Protein AF-A0A6V7PPJ5-F1 (afdb_monomer_lite)

Secondary structure (DSSP, 8-state):
------EEEEE-TTS-EEEEE---SS-----SPPEE--TTTTT---HHHHHTSTTPEEEEPP-S-HHHHHHHHHTS--SEEEEE-SS-----SSSEEEESS---EEEE--TTSEEEEETTEEEE-SEEEE-SHHHHHHHHHHHHHHHHHH-TT--GGGS-SSS--HHHHHS-SEE----HHHHHHHHHHTT--HHHHHHHHTS-GGG---SS--S----SS------TTPPTT---------EE-SSTTPPPPPP--TT-------S-----------

pLDDT: mean 70.72, std 16.31, range [23.16, 91.19]

Radius of gyration: 27.49 Å; chains: 1; bounding box: 65×56×78 Å

Foldseek 3Di:
DDPDAQWDWDQDPVRDIDIFGDPPPDDQDLPPAAEDEDPVCLCQQAQVVQQVRAQHEYEHEDPPDPPNNLVSNLSHRYQEYEYADQDDDFARLHHYGYHHDFDKDKDADDQVDFLYHHNNRGDGDRIHIDGDVVVVVVVVVVLLVVLCVLPVPDDSQLQADDDDDSVCSNAVQKTFDDDPVLVLLLCVLVVDQLVVSCVVVVHDSVPRDNVRRDNQGQHNDDDDDADPPRDDPDDDDHDHDIDGPHDPDDDDDDDDDPDDDDDDDDDDDDDDDDDDDD

Structure (mmCIF, N/CA/C/O backbone):
data_AF-A0A6V7PPJ5-F1
#
_entry.id   AF-A0A6V7PPJ5-F1
#
loop_
_atom_site.group_PDB
_atom_site.id
_atom_site.type_symbol
_atom_site.label_atom_id
_atom_site.label_alt_id
_atom_site.label_comp_id
_atom_site.label_asym_id
_atom_site.label_entity_id
_atom_site.label_seq_id
_atom_site.pdbx_PDB_ins_code
_atom_site.Cartn_x
_atom_site.Cartn_y
_atom_site.Cartn_z
_atom_site.occupancy
_atom_site.B_iso_or_equiv
_atom_site.auth_seq_id
_atom_site.auth_comp_id
_atom_site.auth_asym_id
_atom_site.auth_atom_id
_atom_site.pdbx_PDB_model_num
ATOM 1 N N . MET A 1 1 ? -8.005 -1.537 -4.732 1.00 43.09 1 MET A N 1
ATOM 2 C CA . MET A 1 1 ? -9.077 -1.134 -3.806 1.00 43.09 1 MET A CA 1
ATOM 3 C C . MET A 1 1 ? -9.971 -2.325 -3.582 1.00 43.09 1 MET A C 1
ATOM 5 O O . MET A 1 1 ? -10.705 -2.712 -4.477 1.00 43.09 1 MET A O 1
ATOM 9 N N . VAL A 1 2 ? -9.820 -2.928 -2.411 1.00 49.88 2 VAL A N 1
ATOM 10 C CA . VAL A 1 2 ? -10.779 -3.895 -1.886 1.00 49.88 2 VAL A CA 1
ATOM 11 C C . VAL A 1 2 ? -11.909 -3.073 -1.266 1.00 49.88 2 VAL A C 1
ATOM 13 O O . VAL A 1 2 ? -11.629 -2.134 -0.521 1.00 49.88 2 VAL A O 1
ATOM 16 N N . ASP A 1 3 ? -13.152 -3.372 -1.621 1.00 50.62 3 ASP A N 1
ATOM 17 C CA . ASP A 1 3 ? -14.378 -2.731 -1.120 1.00 50.62 3 ASP A CA 1
ATOM 18 C C . ASP A 1 3 ? -14.838 -3.300 0.235 1.00 50.62 3 ASP A C 1
ATOM 20 O O . ASP A 1 3 ? -15.759 -2.780 0.862 1.00 50.62 3 ASP A O 1
ATOM 24 N N . ARG A 1 4 ? -14.151 -4.331 0.739 1.00 51.66 4 ARG A N 1
ATOM 25 C CA . ARG A 1 4 ? -14.417 -4.921 2.050 1.00 51.66 4 ARG A CA 1
ATOM 26 C C . ARG A 1 4 ? -13.929 -4.024 3.191 1.00 51.66 4 ARG A C 1
ATOM 28 O O . ARG A 1 4 ? -12.728 -3.811 3.367 1.00 51.66 4 ARG A O 1
ATOM 35 N N . GLN A 1 5 ? -14.870 -3.568 4.014 1.00 59.09 5 GLN A N 1
ATOM 36 C CA . GLN A 1 5 ? -14.627 -2.801 5.235 1.00 59.09 5 GLN A CA 1
ATOM 37 C C . GLN A 1 5 ? -15.138 -3.578 6.455 1.00 59.09 5 GLN A C 1
ATOM 39 O O . GLN A 1 5 ? -16.208 -4.180 6.413 1.00 59.09 5 GLN A O 1
ATOM 44 N N . PHE A 1 6 ? -14.356 -3.584 7.537 1.00 65.00 6 PHE A N 1
ATOM 45 C CA . PHE A 1 6 ? -14.805 -4.078 8.840 1.00 65.00 6 PHE A CA 1
ATOM 46 C C . PHE A 1 6 ? -15.445 -2.909 9.576 1.00 65.00 6 PHE A C 1
ATOM 48 O O . PHE A 1 6 ? -14.754 -2.115 10.214 1.00 65.00 6 PHE A O 1
ATOM 55 N N . SER A 1 7 ? -16.745 -2.748 9.357 1.00 65.94 7 SER A N 1
ATOM 56 C CA . SER A 1 7 ? -17.466 -1.539 9.727 1.00 65.94 7 SER A CA 1
ATOM 57 C C . SER A 1 7 ? -18.092 -1.652 11.113 1.00 65.94 7 SER A C 1
ATOM 59 O O . SER A 1 7 ? -18.832 -2.592 11.387 1.00 65.94 7 SER A O 1
ATOM 61 N N . ALA A 1 8 ? -17.856 -0.652 11.955 1.00 68.56 8 ALA A N 1
ATOM 62 C CA . ALA A 1 8 ? -18.685 -0.362 13.115 1.00 68.56 8 ALA A CA 1
ATOM 63 C C . ALA A 1 8 ? -19.609 0.811 12.786 1.00 68.56 8 ALA A C 1
ATOM 65 O O . ALA A 1 8 ? -19.176 1.842 12.260 1.00 68.56 8 ALA A O 1
ATOM 66 N N . VAL A 1 9 ? -20.892 0.648 13.102 1.00 71.31 9 VAL A N 1
ATOM 67 C CA . VAL A 1 9 ? -21.901 1.693 12.927 1.00 71.31 9 VAL A CA 1
ATOM 68 C C . VAL A 1 9 ? -22.103 2.399 14.260 1.00 71.31 9 VAL A C 1
ATOM 70 O O . VAL A 1 9 ? -22.536 1.796 15.237 1.00 71.31 9 VAL A O 1
ATOM 73 N N . VAL A 1 10 ? -21.812 3.694 14.292 1.00 71.12 10 VAL A N 1
ATOM 74 C CA . VAL A 1 10 ? -22.107 4.569 15.424 1.00 71.12 10 VAL A CA 1
ATOM 75 C C . VAL A 1 10 ? -23.417 5.286 15.139 1.00 71.12 10 VAL A C 1
ATOM 77 O O . VAL A 1 10 ? -23.496 6.087 14.210 1.00 71.12 10 VAL A O 1
ATOM 80 N N . THR A 1 11 ? -24.444 5.024 15.944 1.00 73.12 11 THR A N 1
ATOM 81 C CA . THR A 1 11 ? -25.717 5.752 15.866 1.00 73.12 11 THR A CA 1
ATOM 82 C C . THR A 1 11 ? -25.735 6.845 16.926 1.00 73.12 11 THR A C 1
ATOM 84 O O . THR A 1 11 ? -25.615 6.569 18.116 1.00 73.12 11 THR A O 1
ATOM 87 N N . LEU A 1 12 ? -25.858 8.094 16.492 1.00 71.75 12 LEU A N 1
ATOM 88 C CA . LEU A 1 12 ? -25.921 9.265 17.358 1.00 71.75 12 LEU A CA 1
ATOM 89 C C . LEU A 1 12 ? -27.347 9.471 17.887 1.00 71.75 12 LEU A C 1
ATOM 91 O O . LEU A 1 12 ? -28.322 9.095 17.238 1.00 71.75 12 LEU A O 1
ATOM 95 N N . GLY A 1 13 ? -27.486 10.154 19.029 1.00 69.12 13 GLY A N 1
ATOM 96 C CA . GLY A 1 13 ? -28.792 10.432 19.650 1.00 69.12 13 GLY A CA 1
ATOM 97 C C . GLY A 1 13 ? -29.756 11.272 18.795 1.00 69.12 13 GLY A C 1
ATOM 98 O O . GLY A 1 13 ? -30.947 11.310 19.072 1.00 69.12 13 GLY A O 1
ATOM 99 N N . ASN A 1 14 ? -29.265 11.910 17.728 1.00 71.06 14 ASN A N 1
ATOM 100 C CA . ASN A 1 14 ? -30.076 12.623 16.734 1.00 71.06 14 ASN A CA 1
ATOM 101 C C . ASN A 1 14 ? -30.544 11.730 15.563 1.00 71.06 14 ASN A C 1
ATOM 103 O O . ASN A 1 14 ? -31.014 12.251 14.552 1.00 71.06 14 ASN A O 1
ATOM 107 N N . GLY A 1 15 ? -30.354 10.411 15.655 1.00 72.75 15 GLY A N 1
ATOM 108 C CA . GLY A 1 15 ? -30.707 9.444 14.614 1.00 72.75 15 GLY A CA 1
ATOM 109 C C . GLY A 1 15 ? -29.729 9.382 13.436 1.00 72.75 15 GLY A C 1
ATOM 110 O O . GLY A 1 15 ? -29.945 8.597 12.516 1.00 72.75 15 GLY A O 1
ATOM 111 N N . ARG A 1 16 ? -28.646 10.174 13.430 1.00 64.06 16 ARG A N 1
ATOM 112 C CA . ARG A 1 16 ? -27.609 10.078 12.391 1.00 64.06 16 ARG A CA 1
ATOM 113 C C . ARG A 1 16 ? -26.688 8.897 12.661 1.00 64.06 16 ARG A C 1
ATOM 115 O O . ARG A 1 16 ? -26.192 8.733 13.771 1.00 64.06 16 ARG A O 1
ATOM 122 N N . THR A 1 17 ? -26.392 8.132 11.621 1.00 71.44 17 THR A N 1
ATOM 123 C CA . THR A 1 17 ? -25.461 7.004 11.676 1.00 71.44 17 THR A CA 1
ATOM 124 C C . THR A 1 17 ? -24.149 7.353 10.984 1.00 71.44 17 THR A C 1
ATOM 126 O O . THR A 1 17 ? -24.150 7.836 9.851 1.00 71.44 17 THR A O 1
ATOM 129 N N . LEU A 1 18 ? -23.030 7.077 11.643 1.00 67.69 18 LEU A N 1
ATOM 130 C CA . LEU A 1 18 ? -21.684 7.164 11.089 1.00 67.69 18 LEU A CA 1
ATOM 131 C C . LEU A 1 18 ? -21.132 5.751 10.946 1.00 67.69 18 LEU A C 1
ATOM 133 O O . LEU A 1 18 ? -21.230 4.947 11.867 1.00 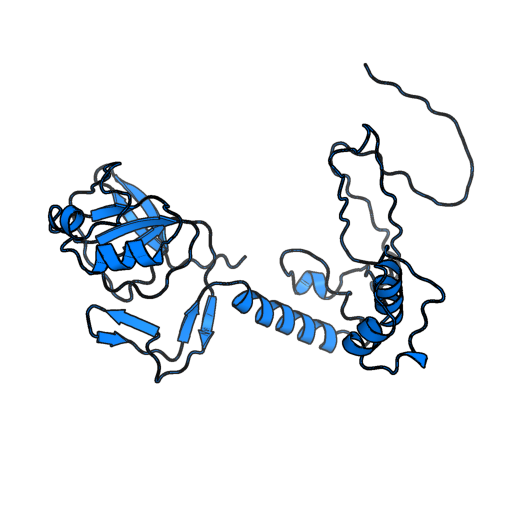67.69 18 LEU A O 1
ATOM 137 N N . THR A 1 19 ? -20.546 5.450 9.794 1.00 70.81 19 THR A N 1
ATOM 138 C CA . THR A 1 19 ? -19.873 4.168 9.572 1.00 70.81 19 THR A CA 1
ATOM 139 C C . THR A 1 19 ? -18.374 4.407 9.650 1.00 70.81 19 THR A C 1
ATOM 141 O O . THR A 1 19 ? -17.835 5.190 8.870 1.00 70.81 19 THR A O 1
ATOM 144 N N . GLY A 1 20 ? -17.715 3.772 10.613 1.00 69.31 20 GLY A N 1
ATOM 145 C CA . GLY A 1 20 ? -16.263 3.782 10.758 1.00 69.31 20 GLY A CA 1
ATOM 146 C C . GLY A 1 20 ? -15.705 2.365 10.747 1.00 69.31 20 GLY A C 1
ATOM 147 O O . GLY A 1 20 ? -16.452 1.396 10.682 1.00 69.31 20 GLY A O 1
ATOM 148 N N . LEU A 1 21 ? -14.388 2.227 10.805 1.00 73.25 21 LEU A N 1
ATOM 149 C CA . LEU A 1 21 ? -13.697 0.944 10.824 1.00 73.25 21 LEU A CA 1
ATOM 150 C C . LEU A 1 21 ? -13.445 0.496 12.265 1.00 73.25 21 LEU A C 1
ATOM 152 O O . LEU A 1 21 ? -12.844 1.232 13.041 1.00 73.25 21 LEU A O 1
ATOM 156 N N . SER A 1 22 ? -13.829 -0.726 12.621 1.00 70.88 22 SER A N 1
ATOM 157 C CA . SER A 1 22 ? -13.462 -1.330 13.906 1.00 70.88 22 SER A CA 1
ATOM 158 C C . SER A 1 22 ? -13.038 -2.781 13.717 1.00 70.88 22 SER A C 1
ATOM 160 O O . SER A 1 22 ? -13.607 -3.512 12.911 1.00 70.88 22 SER A O 1
ATOM 162 N N . LEU A 1 23 ? -12.010 -3.180 14.463 1.00 66.56 23 LEU A N 1
ATOM 163 C CA . LEU A 1 23 ? -11.602 -4.576 14.634 1.00 66.56 23 LEU A CA 1
ATOM 164 C C . LEU A 1 23 ? -11.853 -5.069 16.061 1.00 66.56 23 LEU A C 1
ATOM 166 O O . LEU A 1 23 ? -11.236 -6.046 16.482 1.00 66.56 23 LEU A O 1
ATOM 170 N N . TYR A 1 24 ? -12.681 -4.370 16.837 1.00 68.44 24 TYR A N 1
ATOM 171 C CA . TYR A 1 24 ? -13.033 -4.868 18.155 1.00 68.44 24 TYR A CA 1
ATOM 172 C C . TYR A 1 24 ? -13.715 -6.243 17.986 1.00 68.44 24 TYR A C 1
ATOM 174 O O . TYR A 1 24 ? -14.691 -6.334 17.239 1.00 68.44 24 TYR A O 1
ATOM 182 N N . PRO A 1 25 ? -13.160 -7.326 18.563 1.00 57.84 25 PRO A N 1
ATOM 183 C CA . PRO A 1 25 ? -13.500 -8.690 18.152 1.00 57.84 25 PRO A CA 1
ATOM 184 C C . PRO A 1 25 ? -14.820 -9.209 18.747 1.00 57.84 25 PRO A C 1
ATOM 186 O O . PRO A 1 25 ? -15.236 -10.314 18.408 1.00 57.84 25 PRO A O 1
ATOM 189 N N . GLU A 1 26 ? -15.494 -8.422 19.591 1.00 63.41 26 GLU A N 1
ATOM 190 C CA . GLU A 1 26 ? -16.775 -8.766 20.216 1.00 63.41 26 GLU A CA 1
ATOM 191 C C . GLU A 1 26 ? -17.890 -7.756 19.888 1.00 63.41 26 GLU A C 1
ATOM 193 O O . GLU A 1 26 ? -17.642 -6.610 19.513 1.00 63.41 26 GLU A O 1
ATOM 198 N N . ASN A 1 27 ? -19.150 -8.157 20.086 1.00 58.62 27 ASN A N 1
ATOM 199 C CA . ASN A 1 27 ? -20.292 -7.239 20.038 1.00 58.62 27 ASN A CA 1
ATOM 200 C C . ASN A 1 27 ? -20.362 -6.410 21.333 1.00 58.62 27 ASN A C 1
ATOM 202 O O . ASN A 1 27 ? -21.108 -6.742 22.255 1.00 58.62 27 ASN A O 1
ATOM 206 N N . ALA A 1 28 ? -19.603 -5.315 21.408 1.00 62.09 28 ALA A N 1
ATOM 207 C CA . ALA A 1 28 ? -19.709 -4.368 22.517 1.00 62.09 28 ALA A CA 1
ATOM 208 C C . ALA A 1 28 ? -21.051 -3.621 22.493 1.00 62.09 28 ALA A C 1
ATOM 210 O O . ALA A 1 28 ? -21.322 -2.813 21.602 1.00 62.09 28 ALA A O 1
ATOM 211 N N . TRP A 1 29 ? -21.882 -3.850 23.509 1.00 61.59 29 TRP A N 1
ATOM 212 C CA . TRP A 1 29 ? -23.189 -3.207 23.637 1.00 61.59 29 TRP A CA 1
ATOM 213 C C . TRP A 1 29 ? -23.076 -1.835 24.323 1.00 61.59 29 TRP A C 1
ATOM 215 O O . TRP A 1 29 ? -23.350 -1.685 25.513 1.00 61.59 29 TRP A O 1
ATOM 225 N N . ILE A 1 30 ? -22.657 -0.809 23.575 1.00 66.69 30 ILE A N 1
ATOM 226 C CA . ILE A 1 30 ? -22.642 0.584 24.053 1.00 66.69 30 ILE A CA 1
ATOM 227 C C . ILE A 1 30 ? -23.924 1.283 23.602 1.00 66.69 30 ILE A C 1
ATOM 229 O O . ILE A 1 30 ? -24.048 1.689 22.449 1.00 66.69 30 ILE A O 1
ATOM 233 N N . GLN A 1 31 ? -24.881 1.447 24.515 1.00 66.12 31 GLN A N 1
ATOM 234 C CA . GLN A 1 31 ? -26.138 2.154 24.253 1.00 66.12 31 GLN A CA 1
ATOM 235 C C . GLN A 1 31 ? -26.306 3.360 25.178 1.00 66.12 31 GLN A C 1
ATOM 237 O O . GLN A 1 31 ? -25.995 3.289 26.364 1.00 66.12 31 GLN A O 1
ATOM 242 N N . ASN A 1 32 ? -26.814 4.467 24.621 1.00 62.38 32 ASN A N 1
ATOM 243 C CA . ASN A 1 32 ? -27.169 5.699 25.338 1.00 62.38 32 ASN A CA 1
ATOM 244 C C . ASN A 1 32 ? -26.054 6.277 26.232 1.00 62.38 32 ASN A C 1
ATOM 246 O O . ASN A 1 32 ? -26.324 6.822 27.301 1.00 62.38 32 ASN A O 1
ATOM 250 N N . ARG A 1 33 ? -24.792 6.167 25.800 1.00 76.94 33 ARG A N 1
ATOM 251 C CA . ARG A 1 33 ? -23.665 6.837 26.461 1.00 76.94 33 ARG A CA 1
ATOM 252 C C . ARG A 1 33 ? -23.485 8.257 25.932 1.00 76.94 33 ARG A C 1
ATOM 254 O O . ARG A 1 33 ? -23.716 8.522 24.753 1.00 76.94 33 ARG A O 1
ATOM 261 N N . SER A 1 34 ? -23.047 9.157 26.809 1.00 79.44 34 SER A N 1
ATOM 262 C CA . SER A 1 34 ? -22.728 10.539 26.449 1.00 79.44 34 SER A CA 1
ATOM 263 C C . SER A 1 34 ? -21.564 10.572 25.462 1.00 79.44 34 SER A C 1
ATOM 265 O O . SER A 1 34 ? -20.500 10.027 25.748 1.00 79.44 34 SER A O 1
ATOM 267 N N . LEU A 1 35 ? -21.761 11.213 24.309 1.00 81.25 35 LEU A N 1
ATOM 268 C CA . LEU A 1 35 ? -20.695 11.476 23.346 1.00 81.25 35 LEU A CA 1
ATOM 269 C C . LEU A 1 35 ? -20.004 12.793 23.707 1.00 81.25 35 LEU A C 1
ATOM 271 O O . LEU A 1 35 ? -20.655 13.837 23.756 1.00 81.25 35 LEU A O 1
ATOM 275 N N . VAL A 1 36 ? -18.693 12.750 23.924 1.00 82.56 36 VAL A N 1
ATOM 276 C CA . VAL A 1 36 ? -17.895 13.905 24.340 1.00 82.56 36 VAL A CA 1
ATOM 277 C C . VAL A 1 36 ? -16.892 14.261 23.251 1.00 82.56 36 VAL A C 1
ATOM 279 O O . VAL A 1 36 ? -16.017 13.475 22.890 1.00 82.56 36 VAL A O 1
ATOM 282 N N . TYR A 1 37 ? -17.007 15.486 22.748 1.00 79.69 37 TYR A N 1
ATOM 283 C CA . TYR A 1 37 ? -16.007 16.117 21.898 1.00 79.69 37 TYR A CA 1
ATOM 284 C C . TYR A 1 37 ? -15.659 17.473 22.503 1.00 79.69 37 TYR A C 1
ATOM 286 O O . TYR A 1 37 ? -16.498 18.372 22.561 1.00 79.69 37 TYR A O 1
ATOM 294 N N . ASN A 1 38 ? -14.424 17.608 22.978 1.00 78.50 38 ASN A N 1
ATOM 295 C CA . ASN A 1 38 ? -13.912 18.844 23.548 1.00 78.50 38 ASN A CA 1
ATOM 296 C C . ASN A 1 38 ? -12.505 19.064 23.014 1.00 78.50 38 ASN A C 1
ATOM 298 O O . ASN A 1 38 ? -11.651 18.203 23.165 1.00 78.50 38 ASN A O 1
ATOM 302 N N . ARG A 1 39 ? -12.241 20.230 22.427 1.00 74.94 39 ARG A N 1
ATOM 303 C CA . ARG A 1 39 ? -10.987 20.517 21.722 1.00 74.94 39 ARG A CA 1
ATOM 304 C C . ARG A 1 39 ? -9.730 20.296 22.575 1.00 74.94 39 ARG A C 1
ATOM 306 O O . ARG A 1 39 ? -8.689 19.987 22.010 1.00 74.94 39 ARG A O 1
ATOM 313 N N . THR A 1 40 ? -9.825 20.426 23.899 1.00 78.81 40 THR A N 1
ATOM 314 C CA . THR A 1 40 ? -8.715 20.168 24.830 1.00 78.81 40 THR A CA 1
ATOM 315 C C . THR A 1 40 ? -8.503 18.684 25.142 1.00 78.81 40 THR A C 1
ATOM 317 O O . THR A 1 40 ? -7.361 18.257 25.239 1.00 78.81 40 THR A O 1
ATOM 320 N N . ILE A 1 41 ? -9.571 17.886 25.250 1.00 82.56 41 ILE A N 1
ATOM 321 C CA . ILE A 1 41 ? -9.513 16.458 25.636 1.00 82.56 41 ILE A CA 1
ATOM 322 C C . ILE A 1 41 ? -9.460 15.545 24.401 1.00 82.56 41 ILE A C 1
ATOM 324 O O . ILE A 1 41 ? -8.901 14.454 24.432 1.00 82.56 41 ILE A O 1
ATOM 328 N N . SER A 1 42 ? -9.971 16.018 23.265 1.00 85.06 42 SER A N 1
ATOM 329 C CA . SER A 1 42 ? -10.006 15.304 21.990 1.00 85.06 42 SER A CA 1
ATOM 330 C C . SER A 1 42 ? -8.626 15.082 21.374 1.00 85.06 42 SER A C 1
ATOM 332 O O . SER A 1 42 ? -8.548 14.450 20.328 1.00 85.06 42 SER A O 1
ATOM 334 N N . ALA A 1 43 ? -7.540 15.595 21.961 1.00 86.50 43 ALA A N 1
ATOM 335 C CA . ALA A 1 43 ? -6.186 15.149 21.622 1.00 86.50 43 ALA A CA 1
ATOM 336 C C . ALA A 1 43 ? -5.928 13.698 22.076 1.00 86.50 43 ALA A C 1
ATOM 338 O O . ALA A 1 43 ? -5.034 13.049 21.539 1.00 86.50 43 ALA A O 1
ATOM 339 N N . CYS A 1 44 ? -6.727 13.202 23.033 1.00 88.06 44 CYS A N 1
ATOM 340 C CA . CYS A 1 44 ? -6.684 11.854 23.597 1.00 88.06 44 CYS A CA 1
ATOM 341 C C . CYS A 1 44 ? -5.281 11.426 24.037 1.00 88.06 44 CYS A C 1
ATOM 343 O O . CYS A 1 44 ? -4.877 10.296 23.820 1.00 88.06 44 CYS A O 1
ATOM 345 N N . ASN A 1 45 ? -4.537 12.346 24.647 1.00 89.56 45 ASN A N 1
ATOM 346 C CA . ASN A 1 45 ? -3.155 12.149 25.087 1.00 89.56 45 ASN A CA 1
ATOM 347 C C . ASN A 1 45 ? -2.993 12.176 26.621 1.00 89.56 45 ASN A C 1
ATOM 349 O O . ASN A 1 45 ? -1.874 12.070 27.113 1.00 89.56 45 ASN A O 1
ATOM 353 N N . SER A 1 46 ? -4.084 12.347 27.374 1.00 88.50 46 SER A N 1
ATOM 354 C CA . SER A 1 46 ? -4.082 12.477 28.836 1.00 88.50 46 SER A CA 1
ATOM 355 C C . SER A 1 46 ? -5.081 11.505 29.463 1.00 88.50 46 SER A C 1
ATOM 357 O O . SER A 1 46 ? -6.294 11.700 29.383 1.00 88.50 46 SER A O 1
ATOM 359 N N . THR A 1 47 ? -4.574 10.448 30.100 1.00 88.31 47 THR A N 1
ATOM 360 C CA . THR A 1 47 ? -5.386 9.426 30.789 1.00 88.31 47 THR A CA 1
ATOM 361 C C . THR A 1 47 ? -6.204 10.017 31.938 1.00 88.31 47 THR A C 1
ATOM 363 O O . THR A 1 47 ? -7.342 9.601 32.154 1.00 88.31 47 THR A O 1
ATOM 366 N N . ALA A 1 48 ? -5.660 11.008 32.652 1.00 87.44 48 ALA A N 1
ATOM 367 C CA . ALA A 1 48 ? -6.329 11.679 33.764 1.00 87.44 48 ALA A CA 1
ATOM 368 C C . ALA A 1 48 ? -7.571 12.456 33.299 1.00 87.44 48 ALA A C 1
ATOM 370 O O . ALA A 1 48 ? -8.642 12.311 33.887 1.00 87.44 48 ALA A O 1
ATOM 371 N N . ASP A 1 49 ? -7.450 13.213 32.204 1.00 86.75 49 ASP A N 1
ATOM 372 C CA . ASP A 1 49 ? -8.567 13.991 31.652 1.00 86.75 49 ASP A CA 1
ATOM 373 C C . ASP A 1 49 ? -9.639 13.086 31.034 1.00 86.75 49 ASP A C 1
ATOM 375 O O . ASP A 1 49 ? -10.832 13.373 31.123 1.00 86.75 49 ASP A O 1
ATOM 379 N N . LEU A 1 50 ? -9.223 11.965 30.437 1.00 87.31 50 LEU A N 1
ATOM 380 C CA . LEU A 1 50 ? -10.134 10.953 29.903 1.00 87.31 50 LEU A CA 1
ATOM 381 C C . LEU A 1 50 ? -10.871 10.203 31.018 1.00 87.31 50 LEU A C 1
ATOM 383 O O . LEU A 1 50 ? -12.066 9.954 30.895 1.00 87.31 50 LEU A O 1
ATOM 387 N N . SER A 1 51 ? -10.204 9.905 32.135 1.00 88.50 51 SER A N 1
ATOM 388 C CA . SER A 1 51 ? -10.823 9.209 33.275 1.00 88.50 51 SER A CA 1
ATOM 389 C C . SER A 1 51 ? -11.864 10.060 34.011 1.00 88.50 51 SER A C 1
ATOM 391 O O . SER A 1 51 ? -12.717 9.525 34.716 1.00 88.50 51 SER A O 1
ATOM 393 N N . ALA A 1 52 ? -11.854 11.383 33.817 1.00 87.56 52 ALA A N 1
ATOM 394 C CA . ALA A 1 52 ? -12.935 12.254 34.280 1.00 87.56 52 ALA A CA 1
ATOM 395 C C . ALA A 1 52 ? -14.255 12.037 33.506 1.00 87.56 52 ALA A C 1
ATOM 397 O O . ALA A 1 52 ? -15.310 12.495 33.946 1.00 87.56 52 ALA A O 1
ATOM 398 N N . LEU A 1 53 ? -14.211 11.345 32.362 1.00 84.69 53 LEU A N 1
ATOM 399 C CA . LEU A 1 53 ? -15.341 11.057 31.476 1.00 84.69 53 LEU A CA 1
ATOM 400 C C . LEU A 1 53 ? -15.793 9.592 31.607 1.00 84.69 53 LEU A C 1
ATOM 402 O O . LEU A 1 53 ? -15.955 8.886 30.608 1.00 84.69 53 LEU A O 1
ATOM 406 N N . ASP A 1 54 ? -15.988 9.139 32.845 1.00 84.44 54 ASP A N 1
ATOM 407 C CA . ASP A 1 54 ? -16.319 7.748 33.167 1.00 84.44 54 ASP A CA 1
ATOM 408 C C . ASP A 1 54 ? -17.527 7.224 32.365 1.00 84.44 54 ASP A C 1
ATOM 410 O O . ASP A 1 54 ? -18.609 7.821 32.343 1.00 84.44 54 ASP A O 1
ATOM 414 N N . GLY A 1 55 ? -17.323 6.120 31.640 1.00 81.25 55 GLY A N 1
ATOM 415 C CA . GLY A 1 55 ? -18.346 5.476 30.811 1.00 81.25 55 GLY A CA 1
ATOM 416 C C . GLY A 1 55 ? -18.823 6.263 29.577 1.00 81.25 55 GLY A C 1
ATOM 417 O O . GLY A 1 55 ? -19.700 5.773 28.856 1.00 81.25 55 GLY A O 1
ATOM 418 N N . ALA A 1 56 ? -18.277 7.450 29.299 1.00 85.88 56 ALA A N 1
ATOM 419 C CA . ALA A 1 56 ? -18.604 8.241 28.111 1.00 85.88 56 ALA A CA 1
ATOM 420 C C . ALA A 1 56 ? -17.895 7.709 26.853 1.00 85.88 56 ALA A C 1
ATOM 422 O O . ALA A 1 56 ? -16.922 6.963 26.939 1.00 85.88 56 ALA A O 1
ATOM 423 N N . VAL A 1 57 ? -18.370 8.107 25.670 1.00 86.00 57 VAL A N 1
ATOM 424 C CA . VAL A 1 57 ? -17.672 7.864 24.399 1.00 86.00 57 VAL A CA 1
ATOM 425 C C . VAL A 1 57 ? -16.938 9.137 23.999 1.00 86.00 57 VAL A C 1
ATOM 427 O O . VAL A 1 57 ? -17.573 10.171 23.794 1.00 86.00 57 VAL A O 1
ATOM 430 N N . VAL A 1 58 ? -15.614 9.080 23.873 1.00 90.19 58 VAL A N 1
ATOM 431 C CA . VAL A 1 58 ? -14.790 10.245 23.509 1.00 90.19 58 VAL A CA 1
ATOM 432 C C . VAL A 1 58 ? -14.476 10.269 22.014 1.00 90.19 58 VAL A C 1
ATOM 434 O O . VAL A 1 58 ? -14.255 9.231 21.393 1.00 90.19 58 VAL A O 1
ATOM 437 N N . VAL A 1 59 ? -14.448 11.458 21.414 1.00 88.38 59 VAL A N 1
ATOM 438 C CA . VAL A 1 59 ? -14.009 11.653 20.025 1.00 88.38 59 VAL A CA 1
ATOM 439 C C . VAL A 1 59 ? -12.598 12.243 20.006 1.00 88.38 59 VAL A C 1
ATOM 441 O O . VAL A 1 59 ? -12.382 13.340 20.525 1.00 88.38 59 VAL A O 1
ATOM 444 N N . CYS A 1 60 ? -11.663 11.537 19.373 1.00 88.19 60 CYS A N 1
ATOM 445 C CA . CYS A 1 60 ? -10.252 11.888 19.237 1.00 88.19 60 CYS A CA 1
ATOM 446 C C . CYS A 1 60 ? -9.961 12.433 17.831 1.00 88.19 60 CYS A C 1
ATOM 448 O O . CYS A 1 60 ? -10.342 11.813 16.837 1.00 88.19 60 CYS A O 1
ATOM 450 N N . HIS A 1 61 ? -9.293 13.585 17.732 1.00 85.69 61 HIS A N 1
ATOM 451 C CA . HIS A 1 61 ? -8.834 14.148 16.456 1.00 85.69 61 HIS A CA 1
ATOM 452 C C . HIS A 1 61 ? -7.417 13.686 16.127 1.00 85.69 61 HIS A C 1
ATOM 454 O O . HIS A 1 61 ? -6.661 13.349 17.031 1.00 85.69 61 HIS A O 1
ATOM 460 N N . ASP A 1 62 ? -7.049 13.705 14.849 1.00 84.00 62 ASP A N 1
ATOM 461 C CA . ASP A 1 62 ? -5.719 13.284 14.411 1.00 84.00 62 ASP A CA 1
ATOM 462 C C . ASP A 1 62 ? -4.625 14.200 14.987 1.00 84.00 62 ASP A C 1
ATOM 464 O O . ASP A 1 62 ? -4.582 15.396 14.682 1.00 84.00 62 ASP A O 1
ATOM 468 N N . THR A 1 63 ? -3.746 13.639 15.817 1.00 81.06 63 THR A N 1
ATOM 469 C CA . THR A 1 63 ? -2.545 14.306 16.351 1.00 81.06 63 THR A CA 1
ATOM 470 C C . THR A 1 63 ? -1.255 13.758 15.734 1.00 81.06 63 THR A C 1
ATOM 472 O O . THR A 1 63 ? -0.169 14.209 16.095 1.00 81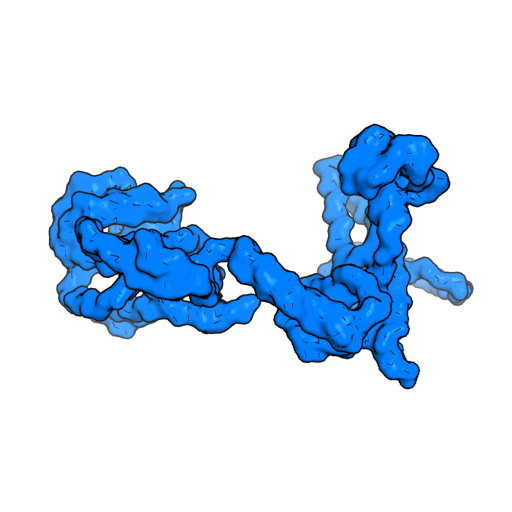.06 63 THR A O 1
ATOM 475 N N . GLY A 1 64 ? -1.357 12.815 14.788 1.00 75.94 64 GLY A N 1
ATOM 476 C CA . GLY A 1 64 ? -0.226 12.193 14.095 1.00 75.94 64 GLY A CA 1
ATOM 477 C C . GLY A 1 64 ? 0.263 10.863 14.679 1.00 75.94 64 GLY A C 1
ATOM 478 O O . GLY A 1 64 ? 1.083 10.221 14.035 1.00 75.94 64 GLY A O 1
ATOM 479 N N . SER A 1 65 ? -0.231 10.432 15.845 1.00 83.06 65 SER A N 1
ATOM 480 C CA . SER A 1 65 ? 0.047 9.102 16.409 1.00 83.06 65 SER A CA 1
ATOM 481 C C . SER A 1 65 ? -1.243 8.474 16.924 1.00 83.06 65 SER A C 1
ATOM 483 O O . SER A 1 65 ? -1.707 8.777 18.024 1.00 83.06 65 SER A O 1
ATOM 485 N N . LEU A 1 66 ? -1.849 7.594 16.121 1.00 84.25 66 LEU A N 1
ATOM 486 C CA . LEU A 1 66 ? -3.058 6.878 16.539 1.00 84.25 66 LEU A CA 1
ATOM 487 C C . LEU A 1 66 ? -2.758 5.883 17.670 1.00 84.25 66 LEU A C 1
ATOM 489 O O . LEU A 1 66 ? -3.619 5.626 18.507 1.00 84.25 66 LEU A O 1
ATOM 493 N N . PHE A 1 67 ? -1.542 5.335 17.706 1.00 83.75 67 PHE A N 1
ATOM 494 C CA . PHE A 1 67 ? -1.119 4.377 18.727 1.00 83.75 67 PHE A CA 1
ATOM 495 C C . PHE A 1 67 ? -1.219 4.969 20.140 1.00 83.75 67 PHE A C 1
ATOM 497 O O . PHE A 1 67 ? -1.895 4.387 20.988 1.00 83.75 67 PHE A O 1
ATOM 504 N N . ASP A 1 68 ? -0.635 6.151 20.360 1.00 85.69 68 ASP A N 1
ATOM 505 C CA . ASP A 1 68 ? -0.608 6.798 21.681 1.00 85.69 68 ASP A CA 1
ATOM 506 C C . ASP A 1 68 ? -2.019 7.160 22.159 1.00 85.69 68 ASP A C 1
ATOM 508 O O . ASP A 1 68 ? -2.343 7.049 23.341 1.00 85.69 68 ASP A O 1
ATOM 512 N N . GLN A 1 69 ? -2.893 7.549 21.224 1.00 88.19 69 GLN A N 1
ATOM 513 C CA . GLN A 1 69 ? -4.288 7.848 21.533 1.00 88.19 69 GLN A CA 1
ATOM 514 C C . GLN A 1 69 ? -5.051 6.608 21.982 1.00 88.19 69 GLN A C 1
ATOM 516 O O . GLN A 1 69 ? -5.824 6.662 22.938 1.00 88.19 69 GLN A O 1
ATOM 521 N N . VAL A 1 70 ? -4.851 5.484 21.292 1.00 88.12 70 VAL A N 1
ATOM 522 C CA . VAL A 1 70 ? -5.493 4.224 21.667 1.00 88.12 70 VAL A CA 1
ATOM 523 C C . VAL A 1 70 ? -4.969 3.738 23.016 1.00 88.12 70 VAL A C 1
ATOM 525 O O . VAL A 1 70 ? -5.764 3.278 23.831 1.00 88.12 70 VAL A O 1
ATOM 528 N N . GLU A 1 71 ? -3.674 3.888 23.295 1.00 87.50 71 GLU A N 1
ATOM 529 C CA . GLU A 1 71 ? -3.093 3.521 24.588 1.00 87.50 71 GLU A CA 1
ATOM 530 C C . GLU A 1 71 ? -3.652 4.371 25.739 1.00 87.50 71 GLU A C 1
ATOM 532 O O . GLU A 1 71 ? -4.140 3.820 26.727 1.00 87.50 71 GLU A O 1
ATOM 537 N N . ALA A 1 72 ? -3.664 5.699 25.596 1.00 87.81 72 ALA A N 1
ATOM 538 C CA . ALA A 1 72 ? -4.192 6.601 26.619 1.00 87.81 72 ALA A CA 1
ATOM 539 C C . ALA A 1 72 ? -5.688 6.364 26.886 1.00 87.81 72 ALA A C 1
ATOM 541 O O . ALA A 1 72 ? -6.140 6.396 28.030 1.00 87.81 72 ALA A O 1
ATOM 542 N N . VAL A 1 73 ? -6.468 6.077 25.843 1.00 88.94 73 VAL A N 1
ATOM 543 C CA . VAL A 1 73 ? -7.881 5.711 25.998 1.00 88.94 73 VAL A CA 1
ATOM 544 C C . VAL A 1 73 ? -8.021 4.345 26.673 1.00 88.94 73 VAL A C 1
ATOM 546 O O . VAL A 1 73 ? -8.840 4.202 27.578 1.00 88.94 73 VAL A O 1
ATOM 549 N N . GLY A 1 74 ? -7.208 3.358 26.294 1.00 84.81 74 GLY A N 1
ATOM 550 C CA . GLY A 1 74 ? -7.255 2.011 26.867 1.00 84.81 74 GLY A CA 1
ATOM 551 C C . GLY A 1 74 ? -6.869 1.939 28.344 1.00 84.81 74 GLY A C 1
ATOM 552 O O . GLY A 1 74 ? -7.300 1.020 29.034 1.00 84.81 74 GLY A O 1
ATOM 553 N N . GLN A 1 75 ? -6.102 2.913 28.837 1.00 87.19 75 GLN A N 1
ATOM 554 C CA . GLN A 1 75 ? -5.761 3.067 30.255 1.00 87.19 75 GLN A CA 1
ATOM 555 C C . GLN A 1 75 ? -6.758 3.943 31.039 1.00 87.19 75 GLN A C 1
ATOM 557 O O . GLN A 1 75 ? -6.583 4.141 32.240 1.00 87.19 75 GLN A O 1
ATOM 562 N N . SER A 1 76 ? -7.784 4.488 30.381 1.00 88.44 76 SER A N 1
ATOM 563 C CA . SER A 1 76 ? -8.802 5.340 31.007 1.00 88.44 76 SER A CA 1
ATOM 564 C C . SER A 1 76 ? -10.096 4.577 31.318 1.00 88.44 76 SER A C 1
ATOM 566 O O . SER A 1 76 ? -10.262 3.422 30.933 1.00 88.44 76 SER A O 1
ATOM 568 N N . THR A 1 77 ? -11.036 5.228 32.008 1.00 86.31 77 THR A N 1
ATOM 569 C CA . THR A 1 77 ? -12.343 4.650 32.382 1.00 86.31 77 THR A CA 1
ATOM 570 C C . THR A 1 77 ? -13.466 4.949 31.379 1.00 86.31 77 THR A C 1
ATOM 572 O O . THR A 1 77 ? -14.648 4.735 31.657 1.00 86.31 77 THR A O 1
ATOM 575 N N . VAL A 1 78 ? -13.133 5.458 30.190 1.00 88.44 78 VAL A N 1
ATOM 576 C CA . VAL A 1 78 ? -14.144 5.774 29.174 1.00 88.44 78 VAL A CA 1
ATOM 577 C C . VAL A 1 78 ? -14.796 4.502 28.626 1.00 88.44 78 VAL A C 1
ATOM 579 O O . VAL A 1 78 ? -14.177 3.446 28.511 1.00 88.44 78 VAL A O 1
ATOM 582 N N . GLY A 1 79 ? -16.068 4.605 28.247 1.00 81.50 79 GLY A N 1
ATOM 583 C CA . GLY A 1 79 ? -16.833 3.478 27.711 1.00 81.50 79 GLY A CA 1
ATOM 584 C C . GLY A 1 79 ? -16.418 3.083 26.291 1.00 81.50 79 GLY A C 1
ATOM 585 O O . GLY A 1 79 ? -16.649 1.948 25.886 1.00 81.50 79 GLY A O 1
ATOM 586 N N . GLY A 1 80 ? -15.813 4.002 25.534 1.00 86.06 80 GLY A N 1
ATOM 587 C CA . GLY A 1 80 ? -15.282 3.752 24.195 1.00 86.06 80 GLY A CA 1
ATOM 588 C C . GLY A 1 80 ? -14.747 5.018 23.526 1.00 86.06 80 GLY A C 1
ATOM 589 O O . GLY A 1 80 ? -14.853 6.115 24.079 1.00 86.06 80 GLY A O 1
ATOM 590 N N . ALA A 1 81 ? -14.195 4.888 22.318 1.00 87.88 81 ALA A N 1
ATOM 591 C CA . ALA A 1 81 ? -13.675 6.044 21.583 1.00 87.88 81 ALA A CA 1
ATOM 592 C C . ALA A 1 81 ? -13.869 5.986 20.063 1.00 87.88 81 ALA A C 1
ATOM 594 O O . ALA A 1 81 ? -13.903 4.924 19.439 1.00 87.88 81 ALA A O 1
ATOM 595 N N . ILE A 1 82 ? -13.965 7.174 19.467 1.00 87.25 82 ILE A N 1
ATOM 596 C CA . ILE A 1 82 ? -14.022 7.412 18.025 1.00 87.25 82 ILE A CA 1
ATOM 597 C C . ILE A 1 82 ? -12.750 8.155 17.624 1.00 87.25 82 ILE A C 1
ATOM 599 O O . ILE A 1 82 ? -12.574 9.312 17.991 1.00 87.25 82 ILE A O 1
ATOM 603 N N . PHE A 1 83 ? -11.886 7.523 16.840 1.00 87.81 83 PHE A N 1
ATOM 604 C CA . PHE A 1 83 ? -10.638 8.104 16.357 1.00 87.81 83 PHE A CA 1
ATOM 605 C C . PHE A 1 83 ? -10.812 8.627 14.934 1.00 87.81 83 PHE A C 1
ATOM 607 O O . PHE A 1 83 ? -11.161 7.878 14.023 1.00 87.81 83 PHE A O 1
ATOM 614 N N . LEU A 1 84 ? -10.552 9.911 14.723 1.00 84.25 84 LEU A N 1
ATOM 615 C CA . LEU A 1 84 ? -10.471 10.508 13.395 1.00 84.25 84 LEU A CA 1
ATOM 616 C C . L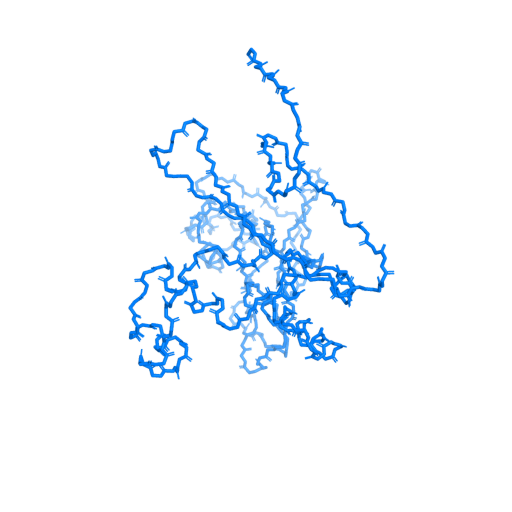EU A 1 84 ? -9.019 10.406 12.938 1.00 84.25 84 LEU A C 1
ATOM 618 O O . LEU A 1 84 ? -8.202 11.235 13.321 1.00 84.25 84 LEU A O 1
ATOM 622 N N . SER A 1 85 ? -8.676 9.377 12.167 1.00 78.00 85 SER A N 1
ATOM 623 C CA . SER A 1 85 ? -7.299 9.183 11.712 1.00 78.00 85 SER A CA 1
ATOM 624 C C . SER A 1 85 ? -7.245 8.420 10.396 1.00 78.00 85 SER A C 1
ATOM 626 O O . SER A 1 85 ? -8.055 7.533 10.128 1.00 78.00 85 SER A O 1
ATOM 628 N N . ASN A 1 86 ? -6.246 8.748 9.578 1.00 71.44 86 ASN A N 1
ATOM 629 C CA . ASN A 1 86 ? -5.890 7.972 8.391 1.00 71.44 86 ASN A CA 1
ATOM 630 C C . ASN A 1 86 ? -4.887 6.850 8.696 1.00 71.44 86 ASN A C 1
ATOM 632 O O . ASN A 1 86 ? -4.453 6.143 7.780 1.00 71.44 86 ASN A O 1
ATOM 636 N N . GLU A 1 87 ? -4.476 6.678 9.948 1.00 71.06 87 GLU A N 1
ATOM 637 C CA . GLU A 1 87 ? -3.635 5.566 10.369 1.00 71.06 87 GLU A CA 1
ATOM 638 C C . GLU A 1 87 ? -4.451 4.284 10.555 1.00 71.06 87 GLU A C 1
ATOM 640 O O . GLU A 1 87 ? -5.662 4.291 10.767 1.00 71.06 87 GLU A O 1
ATOM 645 N N . SER A 1 88 ? -3.789 3.142 10.383 1.00 66.00 88 SER A N 1
ATOM 646 C CA . SER A 1 88 ? -4.413 1.837 10.587 1.00 66.00 88 SER A CA 1
ATOM 647 C C . SER A 1 88 ? -3.926 1.264 11.905 1.00 66.00 88 SER A C 1
ATOM 649 O O . SER A 1 88 ? -2.732 1.042 12.059 1.00 66.00 88 SER A O 1
ATOM 651 N N . TYR A 1 89 ? -4.855 0.980 12.813 1.00 68.50 89 TYR A N 1
ATOM 652 C CA . TYR A 1 89 ? -4.565 0.341 14.092 1.00 68.50 89 TYR A CA 1
ATOM 653 C C . TYR A 1 89 ? -5.291 -1.004 14.202 1.00 68.50 89 TYR A C 1
ATOM 655 O O . TYR A 1 89 ? -6.468 -1.110 13.843 1.00 68.50 89 TYR A O 1
ATOM 663 N N . SER A 1 90 ? -4.597 -2.044 14.659 1.00 61.56 90 SER A N 1
ATOM 664 C CA . SER A 1 90 ? -5.141 -3.387 14.897 1.00 61.56 90 SER A CA 1
ATOM 665 C C . SER A 1 90 ? -4.959 -3.754 16.366 1.00 61.56 90 SER A C 1
ATOM 667 O O . SER A 1 90 ? -3.830 -3.730 16.841 1.00 61.56 90 SER A O 1
ATOM 669 N N . GLY A 1 91 ? -6.045 -4.119 17.054 1.00 66.31 91 GLY A N 1
ATOM 670 C CA . GLY A 1 91 ? -5.993 -4.559 18.455 1.00 66.31 91 GLY A CA 1
ATOM 671 C C . GLY A 1 91 ? -6.619 -3.572 19.437 1.00 66.31 91 GLY A C 1
ATOM 672 O O . GLY A 1 91 ? -5.943 -3.050 20.310 1.00 66.31 91 GLY A O 1
ATOM 673 N N . PHE A 1 92 ? -7.918 -3.311 19.302 1.00 68.88 92 PHE A N 1
ATOM 674 C CA . PHE A 1 92 ? -8.644 -2.524 20.295 1.00 68.88 92 PHE A CA 1
ATOM 675 C C . PHE A 1 92 ? -8.937 -3.371 21.543 1.00 68.88 92 PHE A C 1
ATOM 677 O O . PHE A 1 92 ? -9.705 -4.325 21.451 1.00 68.88 92 PHE A O 1
ATOM 684 N N . SER A 1 93 ? -8.373 -2.996 22.697 1.00 69.62 93 SER A N 1
ATOM 685 C CA . SER A 1 93 ? -8.677 -3.629 23.997 1.00 69.62 93 SER A CA 1
ATOM 686 C C . SER A 1 93 ? -10.009 -3.178 24.604 1.00 69.62 93 SER A C 1
ATOM 688 O O . SER A 1 93 ? -10.493 -3.786 25.556 1.00 69.62 93 SER A O 1
ATOM 690 N N . PHE A 1 94 ? -10.599 -2.124 24.047 1.00 75.31 94 PHE A N 1
ATOM 691 C CA . PHE A 1 94 ? -11.865 -1.507 24.436 1.00 75.31 94 PHE A CA 1
ATOM 692 C C . PHE A 1 94 ? -12.679 -1.182 23.173 1.00 75.31 94 PHE A C 1
ATOM 694 O O . PHE A 1 94 ? -12.120 -1.166 22.076 1.00 75.31 94 PHE A O 1
ATOM 701 N N . PRO A 1 95 ? -13.979 -0.882 23.272 1.00 79.44 95 PRO A N 1
ATOM 702 C CA . PRO A 1 95 ? -14.780 -0.573 22.093 1.00 79.44 95 PRO A CA 1
ATOM 703 C C . PRO A 1 95 ? -14.310 0.727 21.416 1.00 79.44 95 PRO A C 1
ATOM 705 O O . PRO A 1 95 ? -14.497 1.833 21.928 1.00 79.44 95 PRO A O 1
ATOM 708 N N . GLY A 1 96 ? -13.682 0.592 20.250 1.00 82.94 96 GLY A N 1
ATOM 709 C CA . GLY A 1 96 ? -13.093 1.703 19.507 1.00 82.94 96 GLY A CA 1
ATOM 710 C C . GLY A 1 96 ? -13.418 1.639 18.021 1.00 82.94 96 GLY A C 1
ATOM 711 O O . GLY A 1 96 ? -13.495 0.556 17.436 1.00 82.94 96 GLY A O 1
ATOM 712 N N . VAL A 1 97 ? -13.601 2.798 17.392 1.00 82.81 97 VAL A N 1
ATOM 713 C CA . VAL A 1 97 ? -13.813 2.916 15.942 1.00 82.81 97 VAL A CA 1
ATOM 714 C C . VAL A 1 97 ? -12.883 3.973 15.359 1.00 82.81 97 VAL A C 1
ATOM 716 O O . VAL A 1 97 ? -12.740 5.054 15.915 1.00 82.81 97 VAL A O 1
ATOM 719 N N . VAL A 1 98 ? -12.259 3.674 14.223 1.00 82.38 98 VAL A N 1
ATOM 720 C CA . VAL A 1 98 ? -11.437 4.613 13.453 1.00 82.38 98 VAL A CA 1
ATOM 721 C C . VAL A 1 98 ? -12.214 5.054 12.226 1.00 82.38 98 VAL A C 1
ATOM 723 O O . VAL A 1 98 ? -12.605 4.234 11.399 1.00 82.38 98 VAL A O 1
ATOM 726 N N . ILE A 1 99 ? -12.425 6.350 12.067 1.00 78.25 99 ILE A N 1
ATOM 727 C CA . ILE A 1 99 ? -13.046 6.930 10.880 1.00 78.25 99 ILE A CA 1
ATOM 728 C C . ILE A 1 99 ? -11.920 7.490 9.999 1.00 78.25 99 ILE A C 1
ATOM 730 O O . ILE A 1 99 ? -11.312 8.504 10.338 1.00 78.25 99 ILE A O 1
ATOM 734 N N . GLY A 1 100 ? -11.637 6.809 8.880 1.00 66.94 100 GLY A N 1
ATOM 735 C CA . GLY A 1 100 ? -10.551 7.134 7.943 1.00 66.94 100 GLY A CA 1
ATOM 736 C C . GLY A 1 100 ? -10.582 6.294 6.655 1.00 66.94 100 GLY A C 1
ATOM 737 O O . GLY A 1 100 ? -11.322 5.317 6.558 1.00 66.94 100 GLY A O 1
ATOM 738 N N . LEU A 1 101 ? -9.784 6.664 5.643 1.00 53.50 101 LEU A N 1
ATOM 739 C CA . LEU A 1 101 ? -9.916 6.168 4.253 1.00 53.50 101 LEU A CA 1
ATOM 740 C C . LEU A 1 101 ? -9.039 4.947 3.864 1.00 53.50 101 LEU A C 1
ATOM 742 O O . LEU A 1 101 ? -8.723 4.781 2.685 1.00 53.50 101 LEU A O 1
ATOM 746 N N . LYS A 1 102 ? -8.620 4.068 4.789 1.00 57.22 102 LYS A N 1
ATOM 747 C CA . LYS A 1 102 ? -7.724 2.932 4.447 1.00 57.22 102 LYS A CA 1
ATOM 748 C C . LYS A 1 102 ? -8.418 1.566 4.341 1.00 57.22 102 LYS A C 1
ATOM 750 O O . LYS A 1 102 ? -9.274 1.216 5.145 1.00 57.22 102 LYS A O 1
ATOM 755 N N . ALA A 1 103 ? -7.984 0.777 3.352 1.00 56.97 103 ALA A N 1
ATOM 756 C CA . ALA A 1 103 ? -8.424 -0.600 3.106 1.00 56.97 103 ALA A CA 1
ATOM 757 C C . ALA A 1 103 ? -7.635 -1.621 3.951 1.00 56.97 103 ALA A C 1
ATOM 759 O O . ALA A 1 103 ? -6.459 -1.413 4.246 1.00 56.97 103 ALA A O 1
ATOM 760 N N . ARG A 1 104 ? -8.280 -2.735 4.318 1.00 57.94 104 ARG A N 1
ATOM 761 C CA . ARG A 1 104 ? -7.760 -3.772 5.230 1.00 57.94 104 ARG A CA 1
ATOM 762 C C . ARG A 1 104 ? -7.816 -5.144 4.561 1.00 57.94 104 ARG A C 1
ATOM 764 O O . ARG A 1 104 ? -8.820 -5.461 3.927 1.00 57.94 104 ARG A O 1
ATOM 771 N N . ILE A 1 105 ? -6.772 -5.958 4.717 1.00 55.72 105 ILE A N 1
ATOM 772 C CA . ILE A 1 105 ? -6.658 -7.274 4.070 1.00 55.72 105 ILE A CA 1
ATOM 773 C C . ILE A 1 105 ? -6.553 -8.368 5.135 1.00 55.72 105 ILE A C 1
ATOM 775 O O . ILE A 1 105 ? -5.845 -8.207 6.126 1.00 55.72 105 ILE A O 1
ATOM 779 N N . LEU A 1 106 ? -7.275 -9.471 4.933 1.00 50.62 106 LEU A N 1
ATOM 780 C CA . LEU A 1 106 ? -7.169 -10.677 5.754 1.00 50.62 106 LEU A CA 1
ATOM 781 C C . LEU A 1 106 ? -6.075 -11.575 5.171 1.00 50.62 106 LEU A C 1
ATOM 783 O O . LEU A 1 106 ? -6.115 -11.883 3.981 1.00 50.62 106 LEU A O 1
ATOM 787 N N . ALA A 1 107 ? -5.130 -11.993 6.003 1.00 54.66 107 ALA A N 1
ATOM 788 C CA . ALA A 1 107 ? -4.058 -12.909 5.632 1.00 54.66 107 ALA A CA 1
ATOM 789 C C . ALA A 1 107 ? -3.853 -13.963 6.729 1.00 54.66 107 ALA A C 1
ATOM 791 O O . ALA A 1 107 ? -4.268 -13.770 7.870 1.00 54.66 107 ALA A O 1
ATOM 792 N N . SER A 1 108 ? -3.215 -15.079 6.385 1.00 62.19 108 SER A N 1
ATOM 793 C CA . SER A 1 108 ? -2.797 -16.101 7.350 1.00 62.19 108 SER A CA 1
ATOM 794 C C . SER A 1 108 ? -1.795 -15.535 8.363 1.00 62.19 108 SER A C 1
ATOM 796 O O . SER A 1 108 ? -0.929 -14.735 7.997 1.00 62.19 108 SER A O 1
ATOM 798 N N . TRP A 1 109 ? -1.887 -15.973 9.616 1.00 64.75 109 TRP A N 1
ATOM 799 C CA . TRP A 1 109 ? -1.056 -15.516 10.729 1.00 64.75 109 TRP A CA 1
ATOM 800 C C . TRP A 1 109 ? -0.576 -16.680 11.594 1.00 64.75 109 TRP A C 1
ATOM 802 O O . TRP A 1 109 ? -1.102 -17.788 11.529 1.00 64.75 109 TRP A O 1
ATOM 812 N N . ILE A 1 110 ? 0.456 -16.425 12.394 1.00 70.25 110 ILE A N 1
ATOM 813 C CA . ILE A 1 110 ? 1.057 -17.427 13.272 1.00 70.25 110 ILE A CA 1
ATOM 814 C C . ILE A 1 110 ? 0.111 -17.663 14.469 1.00 70.25 110 ILE A C 1
ATOM 816 O O . ILE A 1 110 ? -0.068 -16.736 15.259 1.00 70.25 110 ILE A O 1
ATOM 820 N N . PRO A 1 111 ? -0.448 -18.877 14.667 1.00 62.91 111 PRO A N 1
ATOM 821 C CA . PRO A 1 111 ? -1.476 -19.136 15.689 1.00 62.91 111 PRO A CA 1
ATOM 822 C C . PRO A 1 111 ? -0.974 -19.040 17.134 1.00 62.91 111 PRO A C 1
ATOM 824 O O . PRO A 1 111 ? -1.765 -19.008 18.069 1.00 62.91 111 PRO A O 1
ATOM 827 N N . THR A 1 112 ? 0.343 -19.036 17.337 1.00 69.50 112 THR A N 1
ATOM 828 C CA . THR A 1 112 ? 0.976 -18.900 18.657 1.00 69.50 112 THR A CA 1
ATOM 829 C C . THR A 1 112 ? 1.258 -17.448 19.036 1.00 69.50 112 THR A C 1
ATOM 831 O O . THR A 1 112 ? 1.702 -17.189 20.154 1.00 69.50 112 THR A O 1
ATOM 834 N N . LEU A 1 113 ? 1.013 -16.498 18.126 1.00 67.81 113 LEU A N 1
ATOM 835 C CA . LEU A 1 113 ? 1.174 -15.069 18.373 1.00 67.81 113 LEU A CA 1
ATOM 836 C C . LEU A 1 113 ? -0.196 -14.393 18.507 1.00 67.81 113 LEU A C 1
ATOM 838 O O . LEU A 1 113 ? -1.104 -14.697 17.729 1.00 67.81 113 LEU A O 1
ATOM 842 N N . PRO A 1 114 ? -0.351 -13.444 19.447 1.00 56.53 114 PRO A N 1
ATOM 843 C CA . PRO A 1 114 ? -1.602 -12.720 19.600 1.00 56.53 114 PRO A CA 1
ATOM 844 C C . PRO A 1 114 ? -1.911 -11.900 18.342 1.00 56.53 114 PRO A C 1
ATOM 846 O O . PRO A 1 114 ? -1.071 -11.155 17.837 1.00 56.53 114 PRO A O 1
ATOM 849 N N . THR A 1 115 ? -3.135 -12.041 17.840 1.00 54.19 115 THR A N 1
ATOM 850 C CA . THR A 1 115 ? -3.710 -11.237 16.752 1.00 54.19 115 THR A CA 1
ATOM 851 C C . THR A 1 115 ? -4.442 -10.008 17.281 1.00 54.19 115 THR A C 1
ATOM 853 O O . THR A 1 115 ? -4.540 -8.995 16.591 1.00 54.19 115 THR A O 1
ATOM 856 N N . SER A 1 116 ? -4.962 -10.087 18.505 1.00 56.44 116 SER A N 1
ATOM 857 C CA . SER A 1 116 ? -5.600 -8.983 19.221 1.00 56.44 116 SER A CA 1
ATOM 858 C C . SER A 1 116 ? -5.514 -9.216 20.730 1.00 56.44 116 SER A C 1
ATOM 860 O O . SER A 1 116 ? -5.098 -10.281 21.182 1.00 56.44 116 SER A O 1
ATOM 862 N N . VAL A 1 117 ? -5.875 -8.211 21.522 1.00 57.66 117 VAL A N 1
ATOM 863 C CA . VAL A 1 117 ? -5.918 -8.295 22.985 1.00 57.66 117 VAL A CA 1
ATOM 864 C C . VAL A 1 117 ? -7.239 -7.678 23.441 1.00 57.66 117 VAL A C 1
ATOM 866 O O . VAL A 1 117 ? -7.610 -6.624 22.931 1.00 57.66 117 VAL A O 1
ATOM 869 N N . ILE A 1 118 ? -7.955 -8.326 24.367 1.00 49.03 118 ILE A N 1
ATOM 870 C CA . ILE A 1 118 ? -9.065 -7.713 25.118 1.00 49.03 118 ILE A CA 1
ATOM 871 C C . ILE A 1 118 ? -8.637 -7.605 26.581 1.00 49.03 118 ILE A C 1
ATOM 873 O O . ILE A 1 118 ? -8.395 -8.621 27.237 1.00 49.03 118 ILE A O 1
ATOM 877 N N . GLY A 1 119 ? -8.550 -6.382 27.112 1.00 62.81 119 GLY A N 1
ATOM 878 C CA . GLY A 1 119 ? -8.006 -6.143 28.452 1.00 62.81 119 GLY A CA 1
ATOM 879 C C . GLY A 1 119 ? -6.580 -6.696 28.583 1.00 62.81 119 GLY A C 1
ATOM 880 O O . GLY A 1 119 ? -5.683 -6.235 27.885 1.00 62.81 119 GLY A O 1
ATOM 881 N N . ASN A 1 120 ? -6.395 -7.711 29.437 1.00 59.66 120 ASN A N 1
ATOM 882 C CA . ASN A 1 120 ? -5.133 -8.453 29.605 1.00 59.66 120 ASN A CA 1
ATOM 883 C C . ASN A 1 120 ? -5.111 -9.821 28.894 1.00 59.66 120 ASN A C 1
ATOM 885 O O . ASN A 1 120 ? -4.158 -10.584 29.060 1.00 59.66 120 ASN A O 1
ATOM 889 N N . THR A 1 121 ? -6.155 -10.161 28.136 1.00 60.19 121 THR A N 1
ATOM 890 C CA . THR A 1 121 ? -6.303 -11.479 27.507 1.00 60.19 121 THR A CA 1
ATOM 891 C C . THR A 1 121 ? -5.847 -11.417 26.049 1.00 60.19 121 THR A C 1
ATOM 893 O O . THR A 1 121 ? -6.527 -10.791 25.230 1.00 60.19 121 THR A O 1
ATOM 896 N N . PRO A 1 122 ? -4.715 -12.048 25.687 1.00 66.88 122 PRO A N 1
ATOM 897 C CA . PRO A 1 122 ? -4.308 -12.174 24.296 1.00 66.88 122 PRO A CA 1
ATOM 898 C C . PRO A 1 122 ? -5.238 -13.141 23.559 1.00 66.88 122 PRO A C 1
ATOM 900 O O . PRO A 1 122 ? -5.499 -14.251 24.020 1.00 66.88 122 PRO A O 1
ATOM 903 N N . LEU A 1 123 ? -5.707 -12.729 22.388 1.00 59.25 123 LEU A N 1
ATOM 904 C CA . LEU A 1 123 ? -6.454 -13.562 21.458 1.00 59.25 123 LEU A CA 1
ATOM 905 C C . LEU A 1 123 ? -5.544 -13.951 20.305 1.00 59.25 123 LEU A C 1
ATOM 907 O O . LEU A 1 123 ? -4.892 -13.095 19.706 1.00 59.25 123 LEU A O 1
ATOM 911 N N . ALA A 1 124 ? -5.528 -15.236 19.978 1.00 70.50 124 ALA A N 1
ATOM 912 C CA . ALA A 1 124 ? -4.798 -15.761 18.840 1.00 70.50 124 ALA A CA 1
ATOM 913 C C . ALA A 1 124 ? -5.767 -16.306 17.790 1.00 70.50 124 ALA A C 1
ATOM 915 O O . ALA A 1 124 ? -6.819 -16.860 18.112 1.00 70.50 124 ALA A O 1
ATOM 916 N N . SER A 1 125 ? -5.400 -16.144 16.525 1.00 59.84 125 SER A N 1
ATOM 917 C CA . SER A 1 125 ? -6.143 -16.663 15.385 1.00 59.84 125 SER A CA 1
ATOM 918 C C . SER A 1 125 ? -5.170 -17.083 14.288 1.00 59.84 125 SER A C 1
ATOM 920 O O . SER A 1 125 ? -4.093 -16.505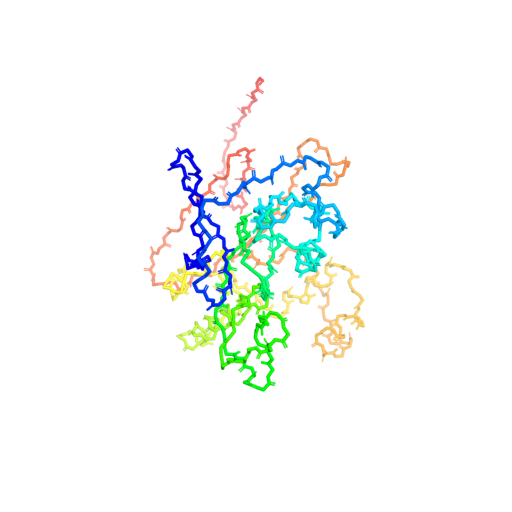 14.138 1.00 59.84 125 SER A O 1
ATOM 922 N N . GLU A 1 126 ? -5.562 -18.079 13.497 1.00 68.06 126 GLU A N 1
ATOM 923 C CA . GLU A 1 126 ? -4.823 -18.526 12.307 1.00 68.06 126 GLU A CA 1
ATOM 924 C C . GLU A 1 126 ? -4.868 -17.490 11.169 1.00 68.06 126 GLU A C 1
ATOM 926 O O . GLU A 1 126 ? -4.137 -17.596 10.182 1.00 68.06 126 GLU A O 1
ATOM 931 N N . PHE A 1 127 ? -5.713 -16.463 11.305 1.00 55.97 127 PHE A N 1
ATOM 932 C CA . PHE A 1 127 ? -5.852 -15.366 10.358 1.00 55.97 127 PHE A CA 1
ATOM 933 C C . PHE A 1 127 ? -5.790 -14.020 11.081 1.00 55.97 127 PHE A C 1
ATOM 935 O O . PHE A 1 127 ? -6.345 -13.849 12.162 1.00 55.97 127 PHE A O 1
ATOM 942 N N . ASN A 1 128 ? -5.152 -13.032 10.457 1.00 54.19 128 ASN A N 1
ATOM 943 C CA . ASN A 1 128 ? -5.043 -11.675 10.980 1.00 54.19 128 ASN A CA 1
ATOM 944 C C . ASN A 1 128 ? -5.448 -10.650 9.914 1.00 54.19 128 ASN A C 1
ATOM 946 O O . ASN A 1 128 ? -5.279 -10.866 8.710 1.00 54.19 128 ASN A O 1
ATOM 950 N N . VAL A 1 129 ? -6.000 -9.520 10.357 1.00 60.78 129 VAL A N 1
ATOM 951 C CA . VAL A 1 129 ? -6.392 -8.409 9.490 1.00 60.78 129 VAL A CA 1
ATOM 952 C C . VAL A 1 129 ? -5.403 -7.268 9.661 1.00 60.78 129 VAL A C 1
ATOM 954 O O . VAL A 1 129 ? -5.440 -6.527 10.644 1.00 60.78 129 VAL A O 1
ATOM 957 N N . ILE A 1 130 ? -4.574 -7.080 8.642 1.00 61.91 130 ILE A N 1
ATOM 958 C CA . ILE A 1 130 ? -3.482 -6.108 8.631 1.00 61.91 130 ILE A CA 1
ATOM 959 C C . ILE A 1 130 ? -3.599 -5.174 7.420 1.00 61.91 130 ILE A C 1
ATOM 961 O O . ILE A 1 130 ? -4.311 -5.434 6.446 1.00 61.91 130 ILE A O 1
ATOM 965 N N . SER A 1 131 ? -2.954 -4.016 7.519 1.00 59.91 131 SER A N 1
ATOM 966 C CA . SER A 1 131 ? -3.004 -2.935 6.530 1.00 59.91 131 SER A CA 1
ATOM 967 C C . SER A 1 131 ? -1.582 -2.506 6.176 1.00 59.91 131 SER A C 1
ATOM 969 O O . SER A 1 131 ? -0.688 -2.584 7.014 1.00 59.91 131 SER A O 1
ATOM 971 N N . GLY A 1 132 ? -1.361 -2.073 4.933 1.00 59.41 132 GLY A N 1
ATOM 972 C CA . GLY A 1 132 ? -0.060 -1.593 4.458 1.00 59.41 132 GLY A CA 1
ATOM 973 C C . GLY A 1 132 ? 0.255 -1.993 3.016 1.00 59.41 132 GLY A C 1
ATOM 974 O O . GLY A 1 132 ? -0.360 -2.899 2.450 1.00 59.41 132 GLY A O 1
ATOM 975 N N . THR A 1 133 ? 1.251 -1.336 2.415 1.00 58.38 133 THR A N 1
ATOM 976 C CA . THR A 1 133 ? 1.751 -1.663 1.065 1.00 58.38 133 THR A CA 1
ATOM 977 C C . THR A 1 133 ? 2.314 -3.082 0.991 1.00 58.38 133 THR A C 1
ATOM 979 O O . THR A 1 133 ? 2.130 -3.749 -0.024 1.00 58.38 133 THR A O 1
ATOM 982 N N . SER A 1 134 ? 2.876 -3.596 2.090 1.00 68.44 134 SER A N 1
ATOM 983 C CA . SER A 1 134 ? 3.313 -4.991 2.229 1.00 68.44 134 SER A CA 1
ATOM 984 C C . SER A 1 134 ? 2.199 -6.013 1.997 1.00 68.44 134 SER A C 1
ATOM 986 O O . SER A 1 134 ? 2.503 -7.140 1.629 1.00 68.44 134 SER A O 1
ATOM 988 N N . MET A 1 135 ? 0.925 -5.634 2.165 1.00 68.50 135 MET A N 1
ATOM 989 C CA . MET A 1 135 ? -0.219 -6.497 1.840 1.00 68.50 135 MET A CA 1
ATOM 990 C C . MET A 1 135 ? -0.634 -6.382 0.376 1.00 68.50 135 MET A C 1
ATOM 992 O O . MET A 1 135 ? -1.164 -7.336 -0.179 1.00 68.50 135 MET A O 1
ATOM 996 N N . ALA A 1 136 ? -0.350 -5.260 -0.288 1.00 64.94 136 ALA A N 1
ATOM 997 C CA . ALA A 1 136 ? -0.573 -5.104 -1.724 1.00 64.94 136 ALA A CA 1
ATOM 998 C C . ALA A 1 136 ? 0.500 -5.826 -2.561 1.00 64.94 136 ALA A C 1
ATOM 1000 O O . ALA A 1 136 ? 0.168 -6.418 -3.587 1.00 64.94 136 ALA A O 1
ATOM 1001 N N . CYS A 1 137 ? 1.760 -5.833 -2.108 1.00 70.06 137 CYS A N 1
ATOM 1002 C CA . CYS A 1 137 ? 2.880 -6.498 -2.785 1.00 70.06 137 CYS A CA 1
ATOM 1003 C C . CYS A 1 137 ? 2.607 -7.969 -3.159 1.00 70.06 137 CYS A C 1
ATOM 1005 O O . CYS A 1 137 ? 2.738 -8.288 -4.339 1.00 70.06 137 CYS A O 1
ATOM 1007 N N . PRO A 1 138 ? 2.188 -8.871 -2.244 1.00 73.69 138 PRO A N 1
ATOM 1008 C CA . PRO A 1 138 ? 1.931 -10.267 -2.598 1.00 73.69 138 PRO A CA 1
ATOM 1009 C C . PRO A 1 138 ? 0.766 -10.429 -3.585 1.00 73.69 138 PRO A C 1
ATOM 1011 O O . PRO A 1 138 ? 0.802 -11.338 -4.409 1.00 73.69 138 PRO A O 1
ATOM 1014 N N . HIS A 1 139 ? -0.227 -9.531 -3.576 1.00 66.31 139 HIS A N 1
ATOM 1015 C CA . HIS A 1 139 ? -1.316 -9.549 -4.559 1.00 66.31 139 HIS A CA 1
ATOM 1016 C C . HIS A 1 139 ? -0.820 -9.154 -5.956 1.00 66.31 139 HIS A C 1
ATOM 1018 O O . HIS A 1 139 ? -1.146 -9.821 -6.936 1.00 66.31 139 HIS A O 1
ATOM 1024 N N . ALA A 1 140 ? 0.007 -8.106 -6.049 1.00 70.81 140 ALA A N 1
ATOM 1025 C CA . ALA A 1 140 ? 0.635 -7.708 -7.307 1.00 70.81 140 ALA A CA 1
ATOM 1026 C C . ALA A 1 140 ? 1.562 -8.811 -7.846 1.00 70.81 140 ALA A C 1
ATOM 1028 O O . ALA A 1 140 ? 1.479 -9.153 -9.024 1.00 70.81 140 ALA A O 1
ATOM 1029 N N . SER A 1 141 ? 2.375 -9.426 -6.980 1.00 79.44 141 SER A N 1
ATOM 1030 C CA . SER A 1 141 ? 3.247 -10.551 -7.341 1.00 79.44 141 SER A CA 1
ATOM 1031 C C . SER A 1 141 ? 2.461 -11.777 -7.806 1.00 79.44 141 SER A C 1
ATOM 1033 O O . SER A 1 141 ? 2.850 -12.410 -8.783 1.00 79.44 141 SER A O 1
ATOM 1035 N N . GLY A 1 142 ? 1.345 -12.105 -7.147 1.00 74.31 142 GLY A N 1
ATOM 1036 C CA . GLY A 1 142 ? 0.477 -13.215 -7.547 1.00 74.31 142 GLY A CA 1
ATOM 1037 C C . GLY A 1 142 ? -0.128 -13.008 -8.935 1.00 74.31 142 GLY A C 1
ATOM 1038 O O . GLY A 1 142 ? -0.068 -13.904 -9.774 1.00 74.31 142 GLY A O 1
ATOM 1039 N N . VAL A 1 143 ? -0.635 -11.803 -9.220 1.00 72.25 143 VAL A N 1
ATOM 1040 C CA . VAL A 1 143 ? -1.147 -11.470 -10.560 1.00 72.25 143 VAL A CA 1
ATOM 1041 C C . VAL A 1 143 ? -0.024 -11.478 -11.598 1.00 72.25 143 VAL A C 1
ATOM 1043 O O . VAL A 1 143 ? -0.208 -12.032 -12.677 1.00 72.25 143 VAL A O 1
ATOM 1046 N N . ALA A 1 144 ? 1.156 -10.947 -11.272 1.00 72.38 144 ALA A N 1
ATOM 1047 C CA . ALA A 1 144 ? 2.316 -10.998 -12.158 1.00 72.38 144 ALA A CA 1
ATOM 1048 C C . ALA A 1 144 ? 2.735 -12.437 -12.500 1.00 72.38 144 ALA A C 1
ATOM 1050 O O . ALA A 1 144 ? 3.019 -12.736 -13.658 1.00 72.38 144 ALA A O 1
ATOM 1051 N N . ALA A 1 145 ? 2.728 -13.339 -11.515 1.00 78.75 145 ALA A N 1
ATOM 1052 C CA . ALA A 1 145 ? 3.033 -14.751 -11.720 1.00 78.75 145 ALA A CA 1
ATOM 1053 C C . ALA A 1 145 ? 1.997 -15.438 -12.623 1.00 78.75 145 ALA A C 1
ATOM 1055 O O . ALA A 1 145 ? 2.377 -16.180 -13.526 1.00 78.75 145 ALA A O 1
ATOM 1056 N N . LEU A 1 146 ? 0.703 -15.154 -12.429 1.00 78.69 146 LEU A N 1
ATOM 1057 C CA . LEU A 1 146 ? -0.368 -15.680 -13.283 1.00 78.69 146 LEU A CA 1
ATOM 1058 C C . LEU A 1 146 ? -0.244 -15.184 -14.729 1.00 78.69 146 LEU A C 1
ATOM 1060 O O . LEU A 1 146 ? -0.344 -15.981 -15.657 1.00 78.69 146 LEU A O 1
ATOM 1064 N N . LEU A 1 147 ? 0.034 -13.893 -14.927 1.00 71.88 147 LEU A N 1
ATOM 1065 C CA . LEU A 1 147 ? 0.257 -13.327 -16.260 1.00 71.88 147 LEU A CA 1
ATOM 1066 C C . LEU A 1 147 ? 1.490 -13.933 -16.933 1.00 71.88 147 LEU A C 1
ATOM 1068 O O . LEU A 1 147 ? 1.436 -14.262 -18.112 1.00 71.88 147 LEU A O 1
ATOM 1072 N N . LYS A 1 148 ? 2.577 -14.152 -16.184 1.00 75.88 148 LYS A N 1
ATOM 1073 C CA . LYS A 1 148 ? 3.784 -14.808 -16.703 1.00 75.88 148 LYS A CA 1
ATOM 1074 C C . LYS A 1 148 ? 3.556 -16.280 -17.053 1.00 75.88 148 LYS A C 1
ATOM 1076 O O . LYS A 1 148 ? 4.188 -16.779 -17.976 1.00 75.88 148 LYS A O 1
ATOM 1081 N N . ALA A 1 149 ? 2.675 -16.974 -16.334 1.00 76.25 149 ALA A N 1
ATOM 1082 C CA . ALA A 1 149 ? 2.285 -18.343 -16.664 1.00 76.25 149 ALA A CA 1
ATOM 1083 C C . ALA A 1 149 ? 1.417 -18.405 -17.933 1.00 76.25 149 ALA A C 1
ATOM 1085 O O . ALA A 1 149 ? 1.572 -19.332 -18.723 1.00 76.25 149 ALA A O 1
ATOM 1086 N N . ALA A 1 150 ? 0.536 -17.420 -18.136 1.00 78.06 150 ALA A N 1
ATOM 1087 C CA . ALA A 1 150 ? -0.293 -17.310 -19.336 1.00 78.06 150 ALA A CA 1
ATOM 1088 C C . ALA A 1 150 ? 0.502 -16.856 -20.574 1.00 78.06 150 ALA A C 1
ATOM 1090 O O . ALA A 1 150 ? 0.225 -17.333 -21.670 1.00 78.06 150 ALA A O 1
ATOM 1091 N N . HIS A 1 151 ? 1.504 -15.990 -20.383 1.00 77.06 151 HIS A N 1
ATOM 1092 C CA . HIS A 1 151 ? 2.361 -15.433 -21.436 1.00 77.06 151 HIS A CA 1
ATOM 1093 C C . HIS A 1 151 ? 3.853 -15.567 -21.069 1.00 77.06 151 HIS A C 1
ATOM 1095 O O . HIS A 1 151 ? 4.480 -14.610 -20.588 1.00 77.06 151 HIS A O 1
ATOM 1101 N N . PRO A 1 152 ? 4.455 -16.760 -21.252 1.00 80.69 152 PRO A N 1
ATOM 1102 C CA . PRO A 1 152 ? 5.834 -17.047 -20.847 1.00 80.69 152 PRO A CA 1
ATOM 1103 C C . PRO A 1 152 ? 6.889 -16.137 -21.486 1.00 80.69 152 PRO A C 1
ATOM 1105 O O . PRO A 1 152 ? 7.955 -15.925 -20.905 1.00 80.69 152 PRO A O 1
ATOM 1108 N N . GLU A 1 153 ? 6.606 -15.565 -22.650 1.00 75.94 153 GLU A N 1
ATOM 1109 C CA . GLU A 1 153 ? 7.492 -14.679 -23.407 1.00 75.94 153 GLU A CA 1
ATOM 1110 C C . GLU A 1 153 ? 7.432 -13.202 -22.985 1.00 75.94 153 GLU A C 1
ATOM 1112 O O . GLU A 1 153 ? 8.344 -12.447 -23.321 1.00 75.94 153 GLU A O 1
ATOM 1117 N N . TRP A 1 154 ? 6.431 -12.774 -22.205 1.00 73.31 154 TRP A N 1
ATOM 1118 C CA . TRP A 1 154 ? 6.290 -11.361 -21.825 1.00 73.31 154 TRP A CA 1
ATOM 1119 C C . TRP A 1 154 ? 7.388 -10.878 -20.873 1.00 73.31 154 TRP A C 1
ATOM 1121 O O . TRP A 1 154 ? 7.832 -11.597 -19.966 1.00 73.31 154 TRP A O 1
ATOM 1131 N N . SER A 1 155 ? 7.811 -9.625 -21.054 1.00 69.12 155 SER A N 1
ATOM 1132 C CA . SER A 1 155 ? 8.752 -8.955 -20.158 1.00 69.12 155 SER A CA 1
ATOM 1133 C C . SER A 1 155 ? 8.069 -8.525 -18.841 1.00 69.12 155 SER A C 1
ATOM 1135 O O . SER A 1 155 ? 6.852 -8.324 -18.814 1.00 69.12 155 SER A O 1
ATOM 1137 N N . PRO A 1 156 ? 8.812 -8.343 -17.727 1.00 62.22 156 PRO A N 1
ATOM 1138 C CA . PRO A 1 156 ? 8.231 -7.931 -16.439 1.00 62.22 156 PRO A CA 1
ATOM 1139 C C . PRO A 1 156 ? 7.462 -6.596 -16.455 1.00 62.22 156 PRO A C 1
ATOM 1141 O O . PRO A 1 156 ? 6.684 -6.334 -15.543 1.00 62.22 156 PRO A O 1
ATOM 1144 N N . LEU A 1 157 ? 7.674 -5.750 -17.470 1.00 59.41 157 LEU A N 1
ATOM 1145 C CA . LEU A 1 157 ? 7.038 -4.433 -17.620 1.00 59.41 157 LEU A CA 1
ATOM 1146 C C . LEU A 1 157 ? 5.716 -4.461 -18.396 1.00 59.41 157 LEU A C 1
ATOM 1148 O O . LEU A 1 157 ? 5.052 -3.430 -18.504 1.00 59.41 157 LEU A O 1
ATOM 1152 N N . ALA A 1 158 ? 5.296 -5.626 -18.897 1.00 58.78 158 ALA A N 1
ATOM 1153 C CA . ALA A 1 158 ? 4.006 -5.784 -19.569 1.00 58.78 158 ALA A CA 1
ATOM 1154 C C . ALA A 1 158 ? 2.802 -5.532 -18.634 1.00 58.78 158 ALA A C 1
ATOM 1156 O O . ALA A 1 158 ? 1.669 -5.381 -19.084 1.00 58.78 158 ALA A O 1
ATOM 1157 N N . ILE A 1 159 ? 3.044 -5.451 -17.324 1.00 56.66 159 ILE A N 1
ATOM 1158 C CA . ILE A 1 159 ? 2.036 -5.228 -16.294 1.00 56.66 159 ILE A CA 1
ATOM 1159 C C . ILE A 1 159 ? 1.944 -3.714 -16.064 1.00 56.66 159 ILE A C 1
ATOM 1161 O O . ILE A 1 159 ? 2.805 -3.118 -15.421 1.00 56.66 159 ILE A O 1
ATOM 1165 N N . GLY A 1 160 ? 0.937 -3.078 -16.669 1.00 57.00 160 GLY A N 1
ATOM 1166 C CA . GLY A 1 160 ? 0.751 -1.622 -16.663 1.00 57.00 160 GLY A CA 1
ATOM 1167 C C . GLY A 1 160 ? 0.551 -0.984 -15.276 1.00 57.00 160 GLY A C 1
ATOM 1168 O O . GLY A 1 160 ? 0.654 -1.621 -14.232 1.00 57.00 160 GLY A O 1
ATOM 1169 N N . ALA A 1 161 ? 0.244 0.316 -15.258 1.00 56.97 161 ALA A N 1
ATOM 1170 C CA . ALA A 1 161 ? 0.094 1.094 -14.026 1.00 56.97 161 ALA A CA 1
ATOM 1171 C C . ALA A 1 161 ? -1.376 1.256 -13.595 1.00 56.97 161 ALA A C 1
ATOM 1173 O O . ALA A 1 161 ? -2.263 1.419 -14.431 1.00 56.97 161 ALA A O 1
ATOM 1174 N N . GLY A 1 162 ? -1.624 1.290 -12.281 1.00 59.62 162 GLY A N 1
ATOM 1175 C CA . GLY A 1 162 ? -2.940 1.572 -11.700 1.00 59.62 162 GLY A CA 1
ATOM 1176 C C . GLY A 1 162 ? -3.464 0.452 -10.803 1.00 59.62 162 GLY A C 1
ATOM 1177 O O . GLY A 1 162 ? -2.709 -0.385 -10.313 1.00 59.62 162 GLY A O 1
ATOM 1178 N N . HIS A 1 163 ? -4.774 0.450 -10.546 1.00 58.00 163 HIS A N 1
ATOM 1179 C CA . HIS A 1 163 ? -5.410 -0.660 -9.841 1.00 58.00 163 HIS A CA 1
ATOM 1180 C C . HIS A 1 163 ? -5.351 -1.900 -10.738 1.00 58.00 163 HIS A C 1
ATOM 1182 O O . HIS A 1 163 ? -5.812 -1.862 -11.877 1.00 58.00 163 HIS A O 1
ATOM 1188 N N . VAL A 1 164 ? -4.771 -2.980 -10.217 1.00 65.31 164 VAL A N 1
ATOM 1189 C CA . VAL A 1 164 ? -4.636 -4.247 -10.933 1.00 65.31 164 VAL A CA 1
ATOM 1190 C C . VAL A 1 164 ? -6.004 -4.712 -11.438 1.00 65.31 164 VAL A C 1
ATOM 1192 O O . VAL A 1 164 ? -6.916 -4.948 -10.649 1.00 65.31 164 VAL A O 1
ATOM 1195 N N . ASN A 1 165 ? -6.126 -4.848 -12.757 1.00 71.12 165 ASN A N 1
ATOM 1196 C CA . ASN A 1 165 ? -7.267 -5.454 -13.433 1.00 71.12 165 ASN A CA 1
ATOM 1197 C C . ASN A 1 165 ? -6.778 -6.754 -14.090 1.00 71.12 165 ASN A C 1
ATOM 1199 O O . ASN A 1 165 ? -6.243 -6.687 -15.195 1.00 71.12 165 ASN A O 1
ATOM 1203 N N . PRO A 1 166 ? -6.918 -7.920 -13.431 1.00 68.38 166 PRO A N 1
ATOM 1204 C CA . PRO A 1 166 ? -6.364 -9.176 -13.936 1.00 68.38 166 PRO A CA 1
ATOM 1205 C C . PRO A 1 166 ? -6.889 -9.551 -15.327 1.00 68.38 166 PRO A C 1
ATOM 1207 O O . PRO A 1 166 ? -6.106 -9.921 -16.194 1.00 68.38 166 PRO A O 1
ATOM 1210 N N . ASN A 1 167 ? -8.194 -9.376 -15.565 1.00 71.62 167 ASN A N 1
ATOM 1211 C CA . ASN A 1 167 ? -8.816 -9.693 -16.854 1.00 71.62 167 ASN A CA 1
ATOM 1212 C C . ASN A 1 167 ? -8.334 -8.749 -17.963 1.00 71.62 167 ASN A C 1
ATOM 1214 O O . ASN A 1 167 ? -8.078 -9.190 -19.076 1.00 71.62 167 ASN A O 1
ATOM 1218 N N . GLY A 1 168 ? -8.173 -7.457 -17.658 1.00 69.88 168 GLY A N 1
ATOM 1219 C CA . GLY A 1 168 ? -7.621 -6.486 -18.609 1.00 69.88 168 GLY A CA 1
ATOM 1220 C C . GLY A 1 168 ? -6.118 -6.650 -18.849 1.00 69.88 168 GLY A C 1
ATOM 1221 O O . GLY A 1 168 ? -5.632 -6.322 -19.923 1.00 69.88 168 GLY A O 1
ATOM 1222 N N . ALA A 1 169 ? -5.378 -7.170 -17.869 1.00 72.25 169 ALA A N 1
ATOM 1223 C CA . ALA A 1 169 ? -3.951 -7.441 -18.002 1.00 72.25 169 ALA A CA 1
ATOM 1224 C C . ALA A 1 169 ? -3.655 -8.723 -18.799 1.00 72.25 169 ALA A C 1
ATOM 1226 O O . ALA A 1 169 ? -2.534 -8.884 -19.268 1.00 72.25 169 ALA A O 1
ATOM 1227 N N . LEU A 1 170 ? -4.639 -9.618 -18.962 1.00 73.94 170 LEU A N 1
ATOM 1228 C CA . LEU A 1 170 ? -4.501 -10.841 -19.757 1.00 73.94 170 LEU A CA 1
ATOM 1229 C C . LEU A 1 170 ? -4.394 -10.557 -21.264 1.00 73.94 170 LEU A C 1
ATOM 1231 O O . LEU A 1 170 ? -3.689 -11.283 -21.959 1.00 73.94 170 LEU A O 1
ATOM 1235 N N . ASP A 1 171 ? -5.061 -9.510 -21.754 1.00 74.50 171 ASP A N 1
ATOM 1236 C CA . ASP A 1 171 ? -4.970 -9.036 -23.141 1.00 74.50 171 ASP A CA 1
ATOM 1237 C C . ASP A 1 171 ? -4.854 -7.499 -23.170 1.00 74.50 171 ASP A C 1
ATOM 1239 O O . ASP A 1 171 ? -5.843 -6.786 -23.370 1.00 74.50 171 ASP A O 1
ATOM 1243 N N . PRO A 1 172 ? -3.650 -6.954 -22.914 1.00 71.38 172 PRO A N 1
ATOM 1244 C CA . PRO A 1 172 ? -3.433 -5.515 -22.827 1.00 71.38 172 PRO A CA 1
ATOM 1245 C C . PRO A 1 172 ? -3.421 -4.841 -24.207 1.00 71.38 172 PRO A C 1
ATOM 1247 O O . PRO A 1 172 ? -3.415 -3.609 -24.285 1.00 71.38 172 PRO A O 1
ATOM 1250 N N . GLY A 1 173 ? -3.382 -5.616 -25.300 1.00 80.50 173 GLY A N 1
ATOM 1251 C CA . GLY A 1 173 ? -3.214 -5.144 -26.674 1.00 80.50 173 GLY A CA 1
ATOM 1252 C C . GLY A 1 173 ? -1.824 -4.564 -26.958 1.00 80.50 173 GLY A C 1
ATOM 1253 O O . GLY A 1 173 ? -1.125 -5.046 -27.842 1.00 80.50 173 GLY A O 1
ATOM 1254 N N . LEU A 1 174 ? -1.393 -3.544 -26.210 1.00 77.31 174 LEU A N 1
ATOM 1255 C CA . LEU A 1 174 ? -0.083 -2.900 -26.341 1.00 77.31 174 LEU A CA 1
ATOM 1256 C C . LEU A 1 174 ? 0.692 -2.939 -25.019 1.00 77.31 174 LEU A C 1
ATOM 1258 O O . LEU A 1 174 ? 0.126 -2.686 -23.957 1.00 77.31 174 LEU A O 1
ATOM 1262 N N . VAL A 1 175 ? 2.005 -3.158 -25.094 1.00 78.25 175 VAL A N 1
ATOM 1263 C CA . VAL A 1 175 ? 2.907 -3.181 -23.931 1.00 78.25 175 VAL A CA 1
ATOM 1264 C C . VAL A 1 175 ? 4.122 -2.277 -24.132 1.00 78.25 175 VAL A C 1
ATOM 1266 O O . VAL A 1 175 ? 4.550 -2.012 -25.257 1.00 78.25 175 VAL A O 1
ATOM 1269 N N . TYR A 1 176 ? 4.676 -1.791 -23.020 1.00 78.69 176 TYR A N 1
ATOM 1270 C CA . TYR A 1 176 ? 5.946 -1.068 -22.983 1.00 78.69 176 TYR A CA 1
ATOM 1271 C C . TYR A 1 176 ? 7.047 -2.053 -22.591 1.00 78.69 176 TYR A C 1
ATOM 1273 O O . TYR A 1 176 ? 7.245 -2.325 -21.408 1.00 78.69 176 TYR A O 1
ATOM 1281 N N . ASP A 1 177 ? 7.751 -2.608 -23.574 1.00 77.50 177 ASP A N 1
ATOM 1282 C CA . ASP A 1 177 ? 8.878 -3.494 -23.290 1.00 77.50 177 ASP A CA 1
ATOM 1283 C C . ASP A 1 177 ? 10.143 -2.703 -22.952 1.00 77.50 177 ASP A C 1
ATOM 1285 O O . ASP A 1 177 ? 10.453 -1.691 -23.590 1.00 77.50 177 ASP A O 1
ATOM 1289 N N . ALA A 1 178 ? 10.913 -3.215 -21.992 1.00 79.62 178 ALA A N 1
ATOM 1290 C CA . ALA A 1 178 ? 12.303 -2.820 -21.796 1.00 79.62 178 ALA A CA 1
ATOM 1291 C C . ALA A 1 178 ? 13.171 -4.054 -21.538 1.00 79.62 178 ALA A C 1
ATOM 1293 O O . ALA A 1 178 ? 12.779 -4.992 -20.838 1.00 79.62 178 ALA A O 1
ATOM 1294 N N . ALA A 1 179 ? 14.371 -4.044 -22.104 1.00 82.75 179 ALA A N 1
ATOM 1295 C CA . ALA A 1 179 ? 15.366 -5.080 -21.902 1.00 82.75 179 ALA A CA 1
ATOM 1296 C C . ALA A 1 179 ? 16.222 -4.777 -20.658 1.00 82.75 179 ALA A C 1
ATOM 1298 O O . ALA A 1 179 ? 16.385 -3.615 -20.281 1.00 82.75 179 ALA A O 1
ATOM 1299 N N . PRO A 1 180 ? 16.889 -5.785 -20.062 1.00 81.31 180 PRO A N 1
ATOM 1300 C CA . PRO A 1 180 ? 17.858 -5.571 -18.981 1.00 81.31 180 PRO A CA 1
ATOM 1301 C C . PRO A 1 180 ? 18.911 -4.493 -19.294 1.00 81.31 180 PRO A C 1
ATOM 1303 O O . PRO A 1 180 ? 19.344 -3.759 -18.409 1.00 81.31 180 PRO A O 1
ATOM 1306 N N . ARG A 1 181 ? 19.289 -4.353 -20.572 1.00 84.62 181 ARG A N 1
ATOM 1307 C CA . ARG A 1 181 ? 20.248 -3.340 -21.033 1.00 84.62 181 ARG A CA 1
ATOM 1308 C C . ARG A 1 181 ? 19.713 -1.911 -20.936 1.00 84.62 181 ARG A C 1
ATOM 1310 O O . ARG A 1 181 ? 20.499 -1.003 -20.692 1.00 84.62 181 ARG A O 1
ATOM 1317 N N . ASP A 1 182 ? 18.406 -1.706 -21.059 1.00 85.50 182 ASP A N 1
ATOM 1318 C CA . ASP A 1 182 ? 17.795 -0.381 -20.926 1.00 85.50 182 ASP A CA 1
ATOM 1319 C C . ASP A 1 182 ? 17.880 0.128 -19.481 1.00 85.50 182 ASP A C 1
ATOM 1321 O O . ASP A 1 182 ? 18.119 1.312 -19.255 1.00 85.50 182 ASP A O 1
ATOM 1325 N N . TYR A 1 183 ? 17.816 -0.774 -18.495 1.00 83.19 183 TYR A N 1
ATOM 1326 C CA . TYR A 1 183 ? 18.071 -0.434 -17.092 1.00 83.19 183 TYR A CA 1
ATOM 1327 C C . TYR A 1 183 ? 19.534 -0.062 -16.837 1.00 83.19 183 TYR A C 1
ATOM 1329 O O . TYR A 1 183 ? 19.805 0.874 -16.088 1.00 83.19 183 TYR A O 1
ATOM 1337 N N . VAL A 1 184 ? 20.487 -0.746 -17.480 1.00 88.75 184 VAL A N 1
ATOM 1338 C CA . VAL A 1 184 ? 21.908 -0.365 -17.407 1.00 88.75 184 VAL A CA 1
ATOM 1339 C C . VAL A 1 184 ? 22.114 1.022 -18.013 1.00 88.75 184 VAL A C 1
ATOM 1341 O O . VAL A 1 184 ? 22.716 1.879 -17.371 1.00 88.75 184 VAL A O 1
ATOM 1344 N N . ASN A 1 185 ? 21.542 1.284 -19.191 1.00 89.44 185 ASN A N 1
ATOM 1345 C CA . ASN A 1 185 ? 21.592 2.594 -19.846 1.00 89.44 185 ASN A CA 1
ATOM 1346 C C . ASN A 1 185 ? 20.983 3.703 -18.970 1.00 89.44 185 ASN A C 1
ATOM 1348 O O . ASN A 1 185 ? 21.531 4.807 -18.924 1.00 89.44 185 ASN A O 1
ATOM 1352 N N . MET A 1 186 ? 19.904 3.399 -18.242 1.00 89.12 186 MET A N 1
ATOM 1353 C CA . MET A 1 186 ? 19.288 4.293 -17.256 1.00 89.12 186 MET A CA 1
ATOM 1354 C C . MET A 1 186 ? 20.222 4.606 -16.092 1.00 89.12 186 MET A C 1
ATOM 1356 O O . MET A 1 186 ? 20.419 5.776 -15.765 1.00 89.12 186 MET A O 1
ATOM 1360 N N . LEU A 1 187 ? 20.847 3.591 -15.496 1.00 89.56 187 LEU A N 1
ATOM 1361 C CA . LEU A 1 187 ? 21.811 3.793 -14.411 1.00 89.56 187 LEU A CA 1
ATOM 1362 C C . LEU A 1 187 ? 23.034 4.595 -14.883 1.00 89.56 187 LEU A C 1
ATOM 1364 O O . LEU A 1 187 ? 23.495 5.487 -14.173 1.00 89.56 187 LEU A O 1
ATOM 1368 N N . CYS A 1 188 ? 23.517 4.340 -16.102 1.00 90.06 188 CYS A N 1
ATOM 1369 C CA . CYS A 1 188 ? 24.575 5.141 -16.717 1.00 90.06 188 CYS A CA 1
ATOM 1370 C C . CYS A 1 188 ? 24.126 6.602 -16.935 1.00 90.06 188 CYS A C 1
ATOM 1372 O O . CYS A 1 188 ? 24.888 7.520 -16.653 1.00 90.06 188 CYS A O 1
ATOM 1374 N N . GLY A 1 189 ? 22.890 6.832 -17.399 1.00 87.06 189 GLY A N 1
ATOM 1375 C CA . GLY A 1 189 ? 22.316 8.172 -17.599 1.00 87.06 189 GLY A CA 1
ATOM 1376 C C . GLY A 1 189 ? 22.067 8.949 -16.303 1.00 87.06 189 GLY A C 1
ATOM 1377 O O . GLY A 1 189 ? 22.080 10.176 -16.311 1.00 87.06 189 GLY A O 1
ATOM 1378 N N . ALA A 1 190 ? 21.902 8.247 -15.182 1.00 87.44 190 ALA A N 1
ATOM 1379 C CA . ALA A 1 190 ? 21.819 8.824 -13.843 1.00 87.44 190 ALA A CA 1
ATOM 1380 C C . ALA A 1 190 ? 23.200 9.061 -13.188 1.00 87.44 190 ALA A C 1
ATOM 1382 O O . ALA A 1 190 ? 23.270 9.349 -11.996 1.00 87.44 190 ALA A O 1
ATOM 1383 N N . ASN A 1 191 ? 24.296 8.963 -13.954 1.00 90.06 191 ASN A N 1
ATOM 1384 C CA . ASN A 1 191 ? 25.678 9.191 -13.511 1.00 90.06 191 ASN A CA 1
ATOM 1385 C C . ASN A 1 191 ? 26.166 8.259 -12.382 1.00 90.06 191 ASN A C 1
ATOM 1387 O O . ASN A 1 191 ? 27.039 8.636 -11.597 1.00 90.06 191 ASN A O 1
ATOM 1391 N N . TYR A 1 192 ? 25.658 7.025 -12.304 1.00 88.69 192 TYR A N 1
ATOM 1392 C CA . TYR A 1 192 ? 26.230 6.020 -11.404 1.00 88.69 192 TYR A CA 1
ATOM 1393 C C . TYR A 1 192 ? 27.611 5.562 -11.890 1.00 88.69 192 TYR A C 1
ATOM 1395 O O . TYR A 1 192 ? 27.864 5.395 -13.085 1.00 88.69 192 TYR A O 1
ATOM 1403 N N . THR A 1 193 ? 28.517 5.296 -10.950 1.00 91.19 193 THR A N 1
ATOM 1404 C CA . THR A 1 193 ? 29.837 4.737 -11.265 1.00 91.19 193 THR A CA 1
ATOM 1405 C C . THR A 1 193 ? 29.720 3.281 -11.712 1.00 91.19 193 THR A C 1
ATOM 1407 O O . THR A 1 193 ? 28.848 2.541 -11.254 1.00 91.19 193 THR A O 1
ATOM 1410 N N . ARG A 1 194 ? 30.655 2.811 -12.548 1.00 89.88 194 ARG A N 1
ATOM 1411 C CA . ARG A 1 194 ? 30.672 1.405 -12.997 1.00 89.88 194 ARG A CA 1
ATOM 1412 C C . ARG A 1 194 ? 30.716 0.411 -11.837 1.00 89.88 194 ARG A C 1
ATOM 1414 O O . ARG A 1 194 ? 30.116 -0.648 -11.940 1.00 89.88 194 ARG A O 1
ATOM 1421 N N . ALA A 1 1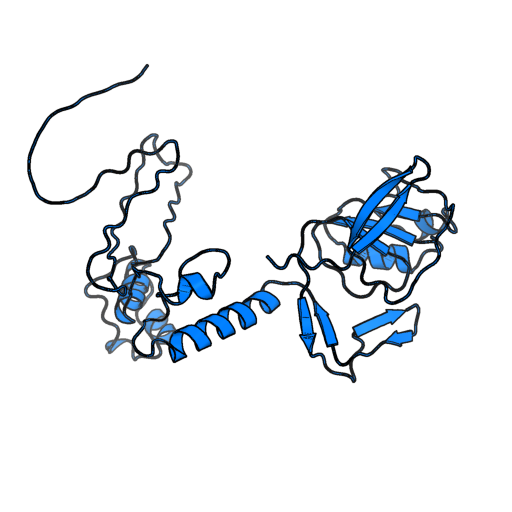95 ? 31.376 0.761 -10.732 1.00 90.06 195 ALA A N 1
ATOM 1422 C CA . ALA A 1 195 ? 31.405 -0.061 -9.526 1.00 90.06 195 ALA A CA 1
ATOM 1423 C C . ALA A 1 195 ? 30.025 -0.154 -8.848 1.00 90.06 195 ALA A C 1
ATOM 1425 O O . ALA A 1 195 ? 29.614 -1.238 -8.445 1.00 90.06 195 ALA A O 1
ATOM 1426 N N . GLN A 1 196 ? 29.276 0.951 -8.774 1.00 90.94 196 GLN A N 1
ATOM 1427 C CA . GLN A 1 196 ? 27.905 0.948 -8.246 1.00 90.94 196 GLN A CA 1
ATOM 1428 C C . GLN A 1 196 ? 26.954 0.165 -9.155 1.00 90.94 196 GLN A C 1
ATOM 1430 O O . GLN A 1 196 ? 26.168 -0.645 -8.672 1.00 90.94 196 GLN A O 1
ATOM 1435 N N . ILE A 1 197 ? 27.054 0.358 -10.472 1.00 90.06 197 ILE A N 1
ATOM 1436 C CA . ILE A 1 197 ? 26.236 -0.381 -11.440 1.00 90.06 197 ILE A CA 1
ATOM 1437 C C . ILE A 1 197 ? 26.547 -1.877 -11.355 1.00 90.06 197 ILE A C 1
ATOM 1439 O O . ILE A 1 197 ? 25.624 -2.687 -11.303 1.00 90.06 197 ILE A O 1
ATOM 1443 N N . ALA A 1 198 ? 27.827 -2.244 -11.275 1.00 89.31 198 ALA A N 1
ATOM 1444 C CA . ALA A 1 198 ? 28.277 -3.619 -11.074 1.00 89.31 198 ALA A CA 1
ATOM 1445 C C . ALA A 1 198 ? 27.722 -4.231 -9.782 1.00 89.31 198 ALA A C 1
ATOM 1447 O O . ALA A 1 198 ? 27.284 -5.378 -9.788 1.00 89.31 198 ALA A O 1
ATOM 1448 N N . ALA A 1 199 ? 27.664 -3.465 -8.690 1.00 88.75 199 ALA A N 1
ATOM 1449 C CA . ALA A 1 199 ? 27.070 -3.929 -7.438 1.00 88.75 199 ALA A CA 1
ATOM 1450 C C . ALA A 1 199 ? 25.559 -4.208 -7.573 1.00 88.75 199 ALA A C 1
ATOM 1452 O O . ALA A 1 199 ? 25.069 -5.204 -7.045 1.00 88.75 199 ALA A O 1
ATOM 1453 N N . ILE A 1 200 ? 24.829 -3.367 -8.314 1.00 86.06 200 ILE A N 1
ATOM 1454 C CA . ILE A 1 200 ? 23.380 -3.516 -8.543 1.00 86.06 200 ILE A CA 1
ATOM 1455 C C . ILE A 1 200 ? 23.084 -4.696 -9.479 1.00 86.06 200 ILE A C 1
ATOM 1457 O O . ILE A 1 200 ? 22.219 -5.522 -9.201 1.00 86.06 200 ILE A O 1
ATOM 1461 N N . THR A 1 201 ? 23.805 -4.773 -10.595 1.00 86.62 201 THR A N 1
ATOM 1462 C CA . THR A 1 201 ? 23.567 -5.744 -11.680 1.00 86.62 201 THR A CA 1
ATOM 1463 C C . THR A 1 201 ? 24.287 -7.075 -11.477 1.00 86.62 201 THR A C 1
ATOM 1465 O O . THR A 1 201 ? 24.004 -8.038 -12.184 1.00 86.62 201 THR A O 1
ATOM 1468 N N . ARG A 1 202 ? 25.200 -7.141 -10.500 1.00 87.00 202 ARG A N 1
ATOM 1469 C CA . ARG A 1 202 ? 26.041 -8.301 -10.172 1.00 87.00 202 ARG A CA 1
ATOM 1470 C C . ARG A 1 202 ? 26.900 -8.802 -11.340 1.00 87.00 202 ARG A C 1
ATOM 1472 O O . ARG A 1 202 ? 27.216 -9.987 -11.408 1.00 87.00 202 ARG A O 1
ATOM 1479 N N . VAL A 1 203 ? 27.310 -7.905 -12.238 1.00 86.62 203 VAL A N 1
ATOM 1480 C CA . VAL A 1 203 ? 28.302 -8.181 -13.294 1.00 86.62 203 VAL A CA 1
ATOM 1481 C C . VAL A 1 203 ? 29.616 -7.463 -12.979 1.00 86.62 203 VAL A C 1
ATOM 1483 O O . VAL A 1 203 ? 29.596 -6.453 -12.275 1.00 86.62 203 VAL A O 1
ATOM 1486 N N . PRO A 1 204 ? 30.776 -7.935 -13.472 1.00 89.81 204 PRO A N 1
ATOM 1487 C CA . PRO A 1 204 ? 32.037 -7.244 -13.229 1.00 89.81 204 PRO A CA 1
ATOM 1488 C C . PRO A 1 204 ? 32.021 -5.815 -13.810 1.00 89.81 204 PRO A C 1
ATOM 1490 O O . PRO A 1 204 ? 31.450 -5.603 -14.882 1.00 89.81 204 PRO A O 1
ATOM 1493 N N . PRO A 1 205 ? 32.696 -4.830 -13.178 1.00 88.44 205 PRO A N 1
ATOM 1494 C CA . PRO A 1 205 ? 32.724 -3.441 -13.658 1.00 88.44 205 PRO A CA 1
ATOM 1495 C C . PRO A 1 205 ? 33.235 -3.271 -15.095 1.00 88.44 205 PRO A C 1
ATOM 1497 O O . PRO A 1 205 ? 32.878 -2.305 -15.766 1.00 88.44 205 PRO A O 1
ATOM 1500 N N . SER A 1 206 ? 34.065 -4.202 -15.572 1.00 87.25 206 SER A N 1
ATOM 1501 C CA . SER A 1 206 ? 34.558 -4.253 -16.953 1.00 87.25 206 SER A CA 1
ATOM 1502 C C . SER A 1 206 ? 33.487 -4.654 -17.972 1.00 87.25 206 SER A C 1
ATOM 1504 O O . SER A 1 206 ? 33.614 -4.300 -19.139 1.00 87.25 206 SER A O 1
ATOM 1506 N N . ALA A 1 207 ? 32.435 -5.358 -17.544 1.00 87.31 207 ALA A N 1
ATOM 1507 C CA . ALA A 1 207 ? 31.310 -5.773 -18.380 1.00 87.31 207 ALA A CA 1
ATOM 1508 C C . ALA A 1 207 ? 30.165 -4.745 -18.408 1.00 87.31 207 ALA A C 1
ATOM 1510 O O . ALA A 1 207 ? 29.203 -4.917 -19.156 1.00 87.31 207 ALA A O 1
ATOM 1511 N N . VAL A 1 208 ? 30.251 -3.674 -17.609 1.00 89.31 208 VAL A N 1
ATOM 1512 C CA . VAL A 1 208 ? 29.272 -2.582 -17.631 1.00 89.31 208 VAL A CA 1
ATOM 1513 C C . VAL A 1 208 ? 29.502 -1.728 -18.875 1.00 89.31 208 VAL A C 1
ATOM 1515 O O . VAL A 1 208 ? 30.441 -0.931 -18.942 1.00 89.31 208 VAL A O 1
ATOM 1518 N N . ASP A 1 209 ? 28.615 -1.881 -19.854 1.00 89.50 209 ASP A N 1
ATOM 1519 C CA . ASP A 1 209 ? 28.604 -1.067 -21.063 1.00 89.50 209 ASP A CA 1
ATOM 1520 C C . ASP A 1 209 ? 27.706 0.166 -20.892 1.00 89.50 209 ASP A C 1
ATOM 1522 O O . ASP A 1 209 ? 26.482 0.062 -20.870 1.00 89.50 209 ASP A O 1
ATOM 1526 N N . CYS A 1 210 ? 28.337 1.340 -20.816 1.00 89.38 210 CYS A N 1
ATOM 1527 C CA . CYS A 1 210 ? 27.671 2.644 -20.806 1.00 89.38 210 CYS A CA 1
ATOM 1528 C C . CYS A 1 210 ? 27.835 3.396 -22.140 1.00 89.38 210 CYS A C 1
ATOM 1530 O O . CYS A 1 210 ? 27.891 4.622 -22.150 1.00 89.38 210 CYS A O 1
ATOM 1532 N N . SER A 1 211 ? 27.949 2.698 -23.274 1.00 89.25 211 SER A N 1
ATOM 1533 C CA . SER A 1 211 ? 28.076 3.327 -24.600 1.00 89.25 211 SER A CA 1
ATOM 1534 C C . SER A 1 211 ? 26.847 4.138 -25.034 1.00 89.25 211 SER A C 1
ATOM 1536 O O . SER A 1 211 ? 26.968 5.005 -25.898 1.00 89.25 211 SER A O 1
ATOM 1538 N N . LYS A 1 212 ? 25.667 3.883 -24.445 1.00 87.94 212 LYS A N 1
ATOM 1539 C CA . LYS A 1 212 ? 24.397 4.566 -24.758 1.00 87.94 212 LYS A CA 1
ATOM 1540 C C . LYS A 1 212 ? 23.628 4.975 -23.487 1.00 87.94 212 LYS A C 1
ATOM 1542 O O . LYS A 1 212 ? 22.561 4.421 -23.226 1.00 87.94 212 LYS A O 1
ATOM 1547 N N . PRO A 1 213 ? 24.141 5.918 -22.679 1.00 87.19 213 PRO A N 1
ATOM 1548 C CA . PRO A 1 213 ? 23.448 6.359 -21.471 1.00 87.19 213 PRO A CA 1
ATOM 1549 C C . PRO A 1 213 ? 22.129 7.059 -21.834 1.00 87.19 213 PRO A C 1
ATOM 1551 O O . PRO A 1 213 ? 22.098 7.898 -22.733 1.00 87.19 213 PRO A O 1
ATOM 1554 N N . SER A 1 214 ? 21.037 6.725 -21.143 1.00 85.56 214 SER A N 1
ATOM 1555 C CA . SER A 1 214 ? 19.723 7.343 -21.367 1.00 85.56 214 SER A CA 1
ATOM 1556 C C . SER A 1 214 ? 18.862 7.280 -20.114 1.00 85.56 214 SER A C 1
ATOM 1558 O O . SER A 1 214 ? 18.566 6.192 -19.642 1.00 85.56 214 SER A O 1
ATOM 1560 N N . ALA A 1 215 ? 18.401 8.429 -19.615 1.00 80.31 215 ALA A N 1
ATOM 1561 C CA . ALA A 1 215 ? 17.430 8.497 -18.518 1.00 80.31 215 ALA A CA 1
ATOM 1562 C C . ALA A 1 215 ? 15.970 8.285 -18.979 1.00 80.31 215 ALA A C 1
ATOM 1564 O O . ALA A 1 215 ? 15.070 8.170 -18.149 1.00 80.31 215 ALA A O 1
ATOM 1565 N N . ASP A 1 216 ? 15.723 8.238 -20.293 1.00 82.75 216 ASP A N 1
ATOM 1566 C CA . ASP A 1 216 ? 14.386 8.105 -20.879 1.00 82.75 216 ASP A CA 1
ATOM 1567 C C . ASP A 1 216 ? 14.023 6.624 -21.081 1.00 82.75 216 ASP A C 1
ATOM 1569 O O . ASP A 1 216 ? 14.061 6.093 -22.192 1.00 82.75 216 ASP A O 1
ATOM 1573 N N . LEU A 1 217 ? 13.739 5.931 -19.972 1.00 84.31 217 LEU A N 1
ATOM 1574 C CA . LEU A 1 217 ? 13.332 4.524 -19.982 1.00 84.31 217 LEU A CA 1
ATOM 1575 C C . LEU A 1 217 ? 11.942 4.365 -20.620 1.00 84.31 217 LEU A C 1
ATOM 1577 O O . LEU A 1 217 ? 11.039 5.169 -20.373 1.00 84.31 217 LEU A O 1
ATOM 1581 N N . ASN A 1 218 ? 11.744 3.283 -21.383 1.00 82.62 218 ASN A N 1
ATOM 1582 C CA . ASN A 1 218 ? 10.451 2.927 -21.970 1.00 82.62 218 ASN A CA 1
ATOM 1583 C C . ASN A 1 218 ? 9.468 2.407 -20.905 1.00 82.62 218 ASN A C 1
ATOM 1585 O O . ASN A 1 218 ? 9.160 1.222 -20.833 1.00 82.62 218 ASN A O 1
ATOM 1589 N N . TYR A 1 219 ? 9.029 3.302 -20.028 1.00 77.94 219 TYR A N 1
ATOM 1590 C CA . TYR A 1 219 ? 8.247 2.987 -18.841 1.00 77.94 219 TYR A CA 1
ATOM 1591 C C . TYR A 1 219 ? 6.775 3.392 -19.042 1.00 77.94 219 TYR A C 1
ATOM 1593 O O . TYR A 1 219 ? 6.526 4.456 -19.625 1.00 77.94 219 TYR A O 1
ATOM 1601 N N . PRO A 1 220 ? 5.791 2.614 -18.540 1.00 71.75 220 PRO A N 1
ATOM 1602 C CA . PRO A 1 220 ? 4.354 2.869 -18.714 1.00 71.75 220 PRO A CA 1
ATOM 1603 C C . PRO A 1 220 ? 3.826 4.042 -17.860 1.00 71.75 220 PRO A C 1
ATOM 1605 O O . PRO A 1 220 ? 2.673 4.051 -17.429 1.00 71.75 220 PRO A O 1
ATOM 1608 N N . SER A 1 221 ? 4.665 5.044 -17.593 1.00 67.38 221 SER A N 1
ATOM 1609 C CA . SER A 1 221 ? 4.284 6.312 -16.978 1.00 67.38 221 SER A CA 1
ATOM 1610 C C . SER A 1 221 ? 5.214 7.451 -17.414 1.00 67.38 221 SER A C 1
ATOM 1612 O O . SER A 1 221 ? 6.309 7.247 -17.955 1.00 67.38 221 SER A O 1
ATOM 1614 N N . PHE A 1 222 ? 4.747 8.678 -17.189 1.00 72.06 222 PHE A N 1
ATOM 1615 C CA . PHE A 1 222 ? 5.483 9.909 -17.449 1.00 72.06 222 PHE A CA 1
ATOM 1616 C C . PHE A 1 222 ? 5.597 10.694 -16.145 1.00 72.06 222 PHE A C 1
ATOM 1618 O O . PHE A 1 222 ? 4.613 10.826 -15.417 1.00 72.06 222 PHE A O 1
ATOM 1625 N N . ILE A 1 223 ? 6.786 11.217 -15.856 1.00 69.12 223 ILE A N 1
ATOM 1626 C CA . ILE A 1 223 ? 7.029 12.100 -14.716 1.00 69.12 223 ILE A CA 1
ATOM 1627 C C . ILE A 1 223 ? 7.871 13.285 -15.176 1.00 69.12 223 ILE A C 1
ATOM 1629 O O . ILE A 1 223 ? 8.898 13.105 -15.825 1.00 69.12 223 ILE A O 1
ATOM 1633 N N . VAL A 1 224 ? 7.431 14.495 -14.838 1.00 70.75 224 VAL A N 1
ATOM 1634 C CA . VAL A 1 224 ? 8.160 15.738 -15.106 1.00 70.75 224 VAL A CA 1
ATOM 1635 C C . VAL A 1 224 ? 8.384 16.444 -13.781 1.00 70.75 224 VAL A C 1
ATOM 1637 O O . VAL A 1 224 ? 7.442 16.637 -13.016 1.00 70.75 224 VAL A O 1
ATOM 1640 N N . ILE A 1 225 ? 9.630 16.826 -13.511 1.00 72.12 225 ILE A N 1
ATOM 1641 C CA . ILE A 1 225 ? 10.000 17.577 -12.312 1.00 72.12 225 ILE A CA 1
ATOM 1642 C C . ILE A 1 225 ? 10.520 18.937 -12.768 1.00 72.12 225 ILE A C 1
ATOM 1644 O O . ILE A 1 225 ? 11.575 19.027 -13.393 1.00 72.12 225 ILE A O 1
ATOM 1648 N N . PHE A 1 226 ? 9.776 19.997 -12.457 1.00 78.06 226 PHE A N 1
ATOM 1649 C CA . PHE A 1 226 ? 10.202 21.373 -12.693 1.00 78.06 226 PHE A CA 1
ATOM 1650 C C . PHE A 1 226 ? 10.852 21.927 -11.425 1.00 78.06 226 PHE A C 1
ATOM 1652 O O . PHE A 1 226 ? 10.234 21.949 -10.362 1.00 78.06 226 PHE A O 1
ATOM 1659 N N . GLY A 1 227 ? 12.110 22.357 -11.530 1.00 74.25 227 GLY A N 1
ATOM 1660 C CA . GLY A 1 227 ? 12.805 23.012 -10.424 1.00 74.25 227 GLY A CA 1
ATOM 1661 C C . GLY A 1 227 ? 12.250 24.414 -10.130 1.00 74.25 227 GLY A C 1
ATOM 1662 O O . GLY A 1 227 ? 11.558 24.990 -10.970 1.00 74.25 227 GLY A O 1
ATOM 1663 N N . PRO A 1 228 ? 12.604 25.016 -8.982 1.00 75.06 228 PRO A N 1
ATOM 1664 C CA . PRO A 1 228 ? 12.127 26.348 -8.586 1.00 75.06 228 PRO A CA 1
ATOM 1665 C C . PRO A 1 228 ? 12.512 27.465 -9.573 1.00 75.06 228 PRO A C 1
ATOM 1667 O O . PRO A 1 228 ? 11.854 28.498 -9.616 1.00 75.06 228 PRO A O 1
ATOM 1670 N N . ASN A 1 229 ? 13.535 27.236 -10.403 1.00 81.25 229 ASN A N 1
ATOM 1671 C CA . ASN A 1 229 ? 14.006 28.169 -11.431 1.00 81.25 229 ASN A CA 1
ATOM 1672 C C . ASN A 1 229 ? 13.447 27.863 -12.834 1.00 81.25 229 ASN A C 1
ATOM 1674 O O . ASN A 1 229 ? 13.940 28.409 -13.822 1.00 81.25 229 ASN A O 1
ATOM 1678 N N . ALA A 1 230 ? 12.476 26.952 -12.959 1.00 74.12 230 ALA A N 1
ATOM 1679 C CA . ALA A 1 230 ? 11.900 26.605 -14.251 1.00 74.12 230 ALA A CA 1
ATOM 1680 C C . ALA A 1 230 ? 11.160 27.811 -14.846 1.00 74.12 230 ALA A C 1
ATOM 1682 O O . ALA A 1 230 ? 10.268 28.396 -14.231 1.00 74.12 230 ALA A O 1
ATOM 1683 N N . THR A 1 231 ? 11.535 28.186 -16.065 1.00 78.88 231 THR A N 1
ATOM 1684 C CA . THR A 1 231 ? 10.886 29.271 -16.794 1.00 78.88 231 THR A CA 1
ATOM 1685 C C . THR A 1 231 ? 9.489 28.860 -17.246 1.00 78.88 231 THR A C 1
ATOM 1687 O O . THR A 1 231 ? 9.205 27.693 -17.534 1.00 78.88 231 THR A O 1
ATOM 1690 N N . ARG A 1 232 ? 8.584 29.839 -17.334 1.00 71.25 232 ARG A N 1
ATOM 1691 C CA . ARG A 1 232 ? 7.254 29.636 -17.918 1.00 71.25 232 ARG A CA 1
ATOM 1692 C C . ARG A 1 232 ? 7.420 29.113 -19.349 1.00 71.25 232 ARG A C 1
ATOM 1694 O O . ARG A 1 232 ? 8.025 29.790 -20.173 1.00 71.25 232 ARG A O 1
ATOM 1701 N N . GLY A 1 233 ? 6.889 27.923 -19.626 1.00 70.31 233 GLY A N 1
ATOM 1702 C CA . GLY A 1 233 ? 7.055 27.243 -20.916 1.00 70.31 233 GLY A CA 1
ATOM 1703 C C . GLY A 1 233 ? 8.150 26.172 -20.949 1.00 70.31 233 GLY A C 1
ATOM 1704 O O . GLY A 1 233 ? 8.424 25.639 -22.021 1.00 70.31 233 GLY A O 1
ATOM 1705 N N . ALA A 1 234 ? 8.760 25.829 -19.807 1.00 72.94 234 ALA A N 1
ATOM 1706 C CA . ALA A 1 234 ? 9.597 24.640 -19.700 1.00 72.94 234 ALA A CA 1
ATOM 1707 C C . ALA A 1 234 ? 8.805 23.392 -20.128 1.00 72.94 234 ALA A C 1
ATOM 1709 O O . ALA A 1 234 ? 7.697 23.150 -19.649 1.00 72.94 234 ALA A O 1
ATOM 1710 N N . ALA A 1 235 ? 9.381 22.610 -21.036 1.00 75.69 235 ALA A N 1
ATOM 1711 C CA . ALA A 1 235 ? 8.772 21.405 -21.577 1.00 75.69 235 ALA A CA 1
ATOM 1712 C C . ALA A 1 235 ? 9.798 20.272 -21.578 1.00 75.69 235 ALA A C 1
ATOM 1714 O O . ALA A 1 235 ? 10.969 20.494 -21.884 1.00 75.69 235 ALA A O 1
ATOM 1715 N N . GLN A 1 236 ? 9.340 19.063 -21.264 1.00 78.12 236 GLN A N 1
ATOM 1716 C CA . GLN A 1 236 ? 10.142 17.848 -21.328 1.00 78.12 236 GLN A CA 1
ATOM 1717 C C . GLN A 1 236 ? 9.567 16.938 -22.410 1.00 78.12 236 GLN A C 1
ATOM 1719 O O . GLN A 1 236 ? 8.356 16.722 -22.473 1.00 78.12 236 GLN A O 1
ATOM 1724 N N . GLN A 1 237 ? 10.433 16.406 -23.270 1.00 81.56 237 GLN A N 1
ATOM 1725 C CA . GLN A 1 237 ? 10.038 15.441 -24.288 1.00 81.56 237 GLN A CA 1
ATOM 1726 C C . GLN A 1 237 ? 10.417 14.031 -23.841 1.00 81.56 237 GLN A C 1
ATOM 1728 O O . GLN A 1 237 ? 11.528 13.804 -23.370 1.00 81.56 237 GLN A O 1
ATOM 1733 N N . PHE A 1 238 ? 9.488 13.096 -24.027 1.00 79.94 238 PHE A N 1
ATOM 1734 C CA . PHE A 1 238 ? 9.676 11.678 -23.742 1.00 79.94 238 PHE A CA 1
ATOM 1735 C C . PHE A 1 238 ? 9.426 10.869 -25.007 1.00 79.94 238 PHE A C 1
ATOM 1737 O O . PHE A 1 238 ? 8.470 11.136 -25.744 1.00 79.94 238 PHE A O 1
ATOM 1744 N N . SER A 1 239 ? 10.254 9.860 -25.240 1.00 83.38 239 SER A N 1
ATOM 1745 C CA . SER A 1 239 ? 10.055 8.868 -26.286 1.00 83.38 239 SER A CA 1
ATOM 1746 C C . SER A 1 239 ? 9.579 7.558 -25.668 1.00 83.38 239 SER A C 1
ATOM 1748 O O . SER A 1 239 ? 10.099 7.100 -24.651 1.00 83.38 239 SER A O 1
ATOM 1750 N N . ARG A 1 240 ? 8.560 6.942 -26.267 1.00 81.06 240 ARG A N 1
ATOM 1751 C CA . ARG A 1 240 ? 8.048 5.633 -25.851 1.00 81.06 240 ARG A CA 1
ATOM 1752 C C . ARG A 1 240 ? 7.818 4.750 -27.061 1.00 81.06 240 ARG A C 1
ATOM 1754 O O . ARG A 1 240 ? 7.340 5.224 -28.094 1.00 81.06 240 ARG A O 1
ATOM 1761 N N . THR A 1 241 ? 8.102 3.469 -26.890 1.00 83.00 241 THR A N 1
ATOM 1762 C CA . THR A 1 241 ? 7.891 2.431 -27.895 1.00 83.00 241 THR A CA 1
ATOM 1763 C C . THR A 1 241 ? 6.822 1.477 -27.387 1.00 83.00 241 THR A C 1
ATOM 1765 O O . THR A 1 241 ? 6.921 0.965 -26.275 1.00 83.00 241 THR A O 1
ATOM 1768 N N . LEU A 1 242 ? 5.795 1.253 -28.203 1.00 80.25 242 LEU A N 1
ATOM 1769 C CA . LEU A 1 242 ? 4.703 0.332 -27.900 1.00 80.25 242 LEU A CA 1
ATOM 1770 C C . LEU A 1 242 ? 4.863 -0.926 -28.753 1.00 80.25 242 LEU A C 1
ATOM 1772 O O . LEU A 1 242 ? 4.915 -0.827 -29.981 1.00 80.25 242 LEU A O 1
ATOM 1776 N N . THR A 1 243 ? 4.911 -2.085 -28.106 1.00 81.12 243 THR A N 1
ATOM 1777 C CA . THR A 1 243 ? 4.874 -3.396 -28.760 1.00 81.12 243 THR A CA 1
ATOM 1778 C C . THR A 1 243 ? 3.423 -3.863 -28.821 1.00 81.12 243 THR A C 1
ATOM 1780 O O . THR A 1 243 ? 2.727 -3.819 -27.810 1.00 81.12 243 THR A O 1
ATOM 1783 N N . ASN A 1 244 ? 2.947 -4.296 -29.991 1.00 79.81 244 ASN A N 1
ATOM 1784 C CA . ASN A 1 244 ? 1.626 -4.914 -30.109 1.00 79.81 244 ASN A CA 1
ATOM 1785 C C . ASN A 1 244 ? 1.703 -6.396 -29.725 1.00 79.81 244 ASN A C 1
ATOM 1787 O O . ASN A 1 244 ? 2.456 -7.143 -30.344 1.00 79.81 244 ASN A O 1
ATOM 1791 N N . VAL A 1 245 ? 0.922 -6.785 -28.720 1.00 77.62 245 VAL A N 1
ATOM 1792 C CA . VAL A 1 245 ? 0.764 -8.163 -28.226 1.00 77.62 245 VAL A CA 1
ATOM 1793 C C . VAL A 1 245 ? -0.667 -8.686 -28.401 1.00 77.62 245 VAL A C 1
ATOM 1795 O O . VAL A 1 245 ? -0.934 -9.839 -28.082 1.00 77.62 245 VAL A O 1
ATOM 1798 N N . GLY A 1 246 ? -1.583 -7.859 -28.915 1.00 67.62 246 GLY A N 1
ATOM 1799 C CA . GLY A 1 246 ? -2.947 -8.253 -29.259 1.00 67.62 246 GLY A CA 1
ATOM 1800 C C . GLY A 1 246 ? -3.052 -8.857 -30.661 1.00 67.62 246 GLY A C 1
ATOM 1801 O O . GLY A 1 246 ? -2.152 -8.736 -31.499 1.00 67.62 246 GLY A O 1
ATOM 1802 N N . ALA A 1 247 ? -4.191 -9.490 -30.950 1.00 68.06 247 ALA A N 1
ATOM 1803 C CA . ALA A 1 247 ? -4.473 -10.024 -32.281 1.00 68.06 247 ALA A CA 1
ATOM 1804 C C . ALA A 1 247 ? -4.464 -8.915 -33.360 1.00 68.06 247 ALA A C 1
ATOM 1806 O O . ALA A 1 247 ? -4.823 -7.762 -33.111 1.00 68.06 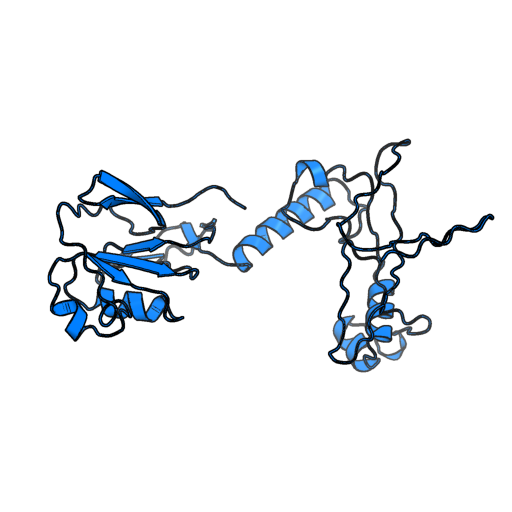247 ALA A O 1
ATOM 1807 N N . LEU A 1 248 ? -4.029 -9.272 -34.574 1.00 51.88 248 LEU A N 1
ATOM 1808 C CA . LEU A 1 248 ? -3.762 -8.345 -35.680 1.00 51.88 248 LEU A CA 1
ATOM 1809 C C . LEU A 1 248 ? -4.959 -7.415 -35.981 1.00 51.88 248 LEU A C 1
ATOM 1811 O O . LEU A 1 248 ? -6.000 -7.882 -36.435 1.00 51.88 248 LEU A O 1
ATOM 1815 N N . GLY A 1 249 ? -4.780 -6.095 -35.808 1.00 54.78 249 GLY A N 1
ATOM 1816 C CA . GLY A 1 249 ? -5.681 -5.078 -36.381 1.00 54.78 249 GLY A CA 1
ATOM 1817 C C . GLY A 1 249 ? -6.137 -3.914 -35.489 1.00 54.78 249 GLY A C 1
ATOM 1818 O O . GLY A 1 249 ? -6.915 -3.086 -35.955 1.00 54.78 249 GLY A O 1
ATOM 1819 N N . THR A 1 250 ? -5.692 -3.789 -34.237 1.00 51.25 250 THR A N 1
ATOM 1820 C CA . THR A 1 250 ? -6.208 -2.749 -33.326 1.00 51.25 250 THR A CA 1
ATOM 1821 C C . THR A 1 250 ? -5.418 -1.430 -33.387 1.00 51.25 250 THR A C 1
ATOM 1823 O O . THR A 1 250 ? -4.242 -1.341 -33.041 1.00 51.25 250 THR A O 1
ATOM 1826 N N . THR A 1 251 ? -6.078 -0.352 -33.821 1.00 50.38 251 THR A N 1
ATOM 1827 C CA . THR A 1 251 ? -5.575 1.032 -33.727 1.00 50.38 251 THR A CA 1
ATOM 1828 C C . THR A 1 251 ? -5.861 1.634 -32.348 1.00 50.38 251 THR A C 1
ATOM 1830 O O . THR A 1 251 ? -7.021 1.786 -31.974 1.00 50.38 251 THR A O 1
ATOM 1833 N N . ALA A 1 252 ? -4.819 2.045 -31.617 1.00 53.25 252 ALA A N 1
ATOM 1834 C CA . ALA A 1 252 ? -4.951 2.737 -30.331 1.00 53.25 252 ALA A CA 1
ATOM 1835 C C . ALA A 1 252 ? -5.240 4.244 -30.496 1.00 53.25 252 ALA A C 1
ATOM 1837 O O . ALA A 1 252 ? -4.559 4.943 -31.253 1.00 53.25 252 ALA A O 1
ATOM 1838 N N . SER A 1 253 ? -6.228 4.763 -29.761 1.00 43.94 253 SER A N 1
ATOM 1839 C CA . SER A 1 253 ? -6.596 6.186 -29.718 1.00 43.94 253 SER A CA 1
ATOM 1840 C C . SER A 1 253 ? -6.081 6.886 -28.446 1.00 43.94 253 SER A C 1
ATOM 1842 O O . SER A 1 253 ? -5.834 6.265 -27.415 1.00 43.94 253 SER A O 1
ATOM 1844 N N . ARG A 1 254 ? -5.837 8.204 -28.545 1.00 42.03 254 ARG A N 1
ATOM 1845 C CA . ARG A 1 254 ? -5.141 9.031 -27.536 1.00 42.03 254 ARG A CA 1
ATOM 1846 C C . ARG A 1 254 ? -6.098 9.594 -26.477 1.00 42.03 254 ARG A C 1
ATOM 1848 O O . ARG A 1 254 ? -7.073 10.247 -26.836 1.00 42.03 254 ARG A O 1
ATOM 1855 N N . TRP A 1 255 ? -5.700 9.524 -25.204 1.00 30.25 255 TRP A N 1
ATOM 1856 C CA . TRP A 1 255 ? -6.260 10.336 -24.113 1.00 30.25 255 TRP A CA 1
ATOM 1857 C C . TRP A 1 255 ? -5.445 11.619 -23.873 1.00 30.25 255 TRP A C 1
ATOM 1859 O O . TRP A 1 255 ? -4.216 11.603 -23.942 1.00 30.25 255 TRP A O 1
ATOM 1869 N N . ARG A 1 256 ? -6.132 12.748 -23.635 1.00 39.38 256 ARG A N 1
ATOM 1870 C CA . ARG A 1 256 ? -5.541 14.080 -23.393 1.00 39.38 256 ARG A CA 1
ATOM 1871 C C . ARG A 1 256 ? -5.874 14.576 -21.975 1.00 39.38 256 ARG A C 1
ATOM 1873 O O . ARG A 1 256 ? -7.059 14.736 -21.683 1.00 39.38 256 ARG A O 1
ATOM 1880 N N . PRO A 1 257 ? -4.885 14.900 -21.127 1.00 33.41 257 PRO A N 1
ATOM 1881 C CA . PRO A 1 257 ? -5.103 15.727 -19.940 1.00 33.41 257 PRO A CA 1
ATOM 1882 C C . PRO A 1 257 ? -5.408 17.181 -20.350 1.00 33.41 257 PRO A C 1
ATOM 1884 O O . PRO A 1 257 ? -4.875 17.676 -21.345 1.00 33.41 257 PRO A O 1
ATOM 1887 N N . ARG A 1 258 ? -6.281 17.885 -19.615 1.00 30.48 258 ARG A N 1
ATOM 1888 C CA . ARG A 1 258 ? -6.587 19.305 -19.879 1.00 30.48 258 ARG A CA 1
ATOM 1889 C C . ARG A 1 258 ? -5.384 20.185 -19.501 1.00 30.48 258 ARG A C 1
ATOM 1891 O O . ARG A 1 258 ? -4.988 20.168 -18.344 1.00 30.48 258 ARG A O 1
ATOM 1898 N N . GLY A 1 259 ? -4.868 20.979 -20.449 1.00 37.97 259 GLY A N 1
ATOM 1899 C CA . GLY A 1 259 ? -3.910 22.069 -20.183 1.00 37.97 259 GLY A CA 1
ATOM 1900 C C . GLY A 1 259 ? -2.514 21.965 -20.820 1.00 37.97 259 GLY A C 1
ATOM 1901 O O . GLY A 1 259 ? -1.709 22.860 -20.596 1.00 37.97 259 GLY A O 1
ATOM 1902 N N . GLU A 1 260 ? -2.212 20.936 -21.621 1.00 43.94 260 GLU A N 1
ATOM 1903 C CA . GLU A 1 260 ? -0.853 20.689 -22.143 1.00 43.94 260 GLU A CA 1
ATOM 1904 C C . GLU A 1 260 ? -0.831 20.435 -23.666 1.00 43.94 260 GLU A C 1
ATOM 1906 O O . GLU A 1 260 ? -1.662 19.697 -24.206 1.00 43.94 260 GLU A O 1
ATOM 1911 N N . SER A 1 261 ? 0.124 21.041 -24.386 1.00 46.72 261 SER A N 1
ATOM 1912 C CA . SER A 1 261 ? 0.332 20.819 -25.824 1.00 46.72 261 SER A CA 1
ATOM 1913 C C . SER A 1 261 ? 1.312 19.666 -26.065 1.00 46.72 261 SER A C 1
ATOM 1915 O O . SER A 1 261 ? 2.518 19.830 -25.910 1.00 46.72 261 SER A O 1
ATOM 1917 N N . THR A 1 262 ? 0.817 18.500 -26.489 1.00 44.78 262 THR A N 1
ATOM 1918 C CA . THR A 1 262 ? 1.648 17.325 -26.818 1.00 44.78 262 THR A CA 1
ATOM 1919 C C . THR A 1 262 ? 1.789 17.145 -28.335 1.00 44.78 262 THR A C 1
ATOM 1921 O O . THR A 1 262 ? 0.873 16.641 -28.994 1.00 44.78 262 THR A O 1
ATOM 1924 N N . SER A 1 263 ? 2.936 17.512 -28.914 1.00 42.50 263 SER A N 1
ATOM 1925 C CA . SER A 1 263 ? 3.241 17.295 -30.340 1.00 42.50 263 SER A CA 1
ATOM 1926 C C . SER A 1 263 ? 3.983 15.969 -30.582 1.00 42.50 263 SER A C 1
ATOM 1928 O O . SER A 1 263 ? 4.818 15.531 -29.794 1.00 42.50 263 SER A O 1
ATOM 1930 N N . ARG A 1 264 ? 3.633 15.279 -31.678 1.00 37.66 264 ARG A N 1
ATOM 1931 C CA . ARG A 1 264 ? 4.305 14.052 -32.151 1.00 37.66 264 ARG A CA 1
ATOM 1932 C C . ARG A 1 264 ? 5.630 14.426 -32.823 1.00 37.66 264 ARG A C 1
ATOM 1934 O O . ARG A 1 264 ? 5.651 15.378 -33.596 1.00 37.66 264 ARG A O 1
ATOM 1941 N N . CYS A 1 265 ? 6.673 13.614 -32.656 1.00 28.58 265 CYS A N 1
ATOM 1942 C CA . CYS A 1 265 ? 7.798 13.596 -33.591 1.00 28.58 265 CYS A CA 1
ATOM 1943 C C . CYS A 1 265 ? 7.627 12.389 -34.532 1.00 28.58 265 CYS A C 1
ATOM 1945 O O . CYS A 1 265 ? 7.722 11.244 -34.100 1.00 28.58 265 CYS A O 1
ATOM 1947 N N . GLY A 1 266 ? 7.286 12.639 -35.800 1.00 26.03 266 GLY A N 1
ATOM 1948 C CA . GLY A 1 266 ? 7.111 11.613 -36.833 1.00 26.03 266 GLY A CA 1
ATOM 1949 C C . GLY A 1 266 ? 7.194 12.225 -38.232 1.00 26.03 266 GLY A C 1
ATOM 1950 O O . GLY A 1 266 ? 6.487 13.181 -38.537 1.00 26.03 266 GLY A O 1
ATOM 1951 N N . ARG A 1 267 ? 8.101 11.697 -39.063 1.00 33.03 267 ARG A N 1
ATOM 1952 C CA . ARG A 1 267 ? 8.458 12.192 -40.405 1.00 33.03 267 ARG A CA 1
ATOM 1953 C C . ARG A 1 267 ? 7.242 12.275 -41.351 1.00 33.03 267 ARG A C 1
ATOM 1955 O O . ARG A 1 267 ? 6.790 11.231 -41.809 1.00 33.03 267 ARG A O 1
ATOM 1962 N N . ARG A 1 268 ? 6.791 13.496 -41.684 1.00 26.92 268 ARG A N 1
ATOM 1963 C CA . ARG A 1 268 ? 6.413 14.030 -43.025 1.00 26.92 268 ARG A CA 1
ATOM 1964 C C . ARG A 1 268 ? 5.519 15.288 -42.891 1.00 26.92 268 ARG A C 1
ATOM 1966 O O . ARG A 1 268 ? 4.373 15.180 -42.494 1.00 26.92 268 ARG A O 1
ATOM 1973 N N . ASN A 1 269 ? 6.090 16.434 -43.280 1.00 27.27 269 ASN A N 1
ATOM 1974 C CA . ASN A 1 269 ? 5.547 17.500 -44.142 1.00 27.27 269 ASN A CA 1
ATOM 1975 C C . ASN A 1 269 ? 4.196 18.229 -43.836 1.00 27.27 269 ASN A C 1
ATOM 1977 O O . ASN A 1 269 ? 3.139 17.613 -43.860 1.00 27.27 269 ASN A O 1
ATOM 1981 N N . TRP A 1 270 ? 4.294 19.581 -43.786 1.00 27.98 270 TRP A N 1
ATOM 1982 C CA . TRP A 1 270 ? 3.269 20.668 -43.849 1.00 27.98 270 TRP A CA 1
ATOM 1983 C C . TRP A 1 270 ? 2.472 20.993 -42.569 1.00 27.98 270 TRP A C 1
ATOM 1985 O O . TRP A 1 270 ? 2.165 20.108 -41.786 1.00 27.98 270 TRP A O 1
ATOM 1995 N N . SER A 1 271 ? 2.039 22.229 -42.280 1.00 26.12 271 SER A N 1
ATOM 1996 C CA . SER A 1 271 ? 2.385 23.609 -42.685 1.00 26.12 271 SER A CA 1
ATOM 1997 C C . SER A 1 271 ? 1.632 24.547 -41.721 1.00 26.12 271 SER A C 1
ATOM 1999 O O . SER A 1 271 ? 0.462 24.305 -41.452 1.00 26.12 271 SER A O 1
ATOM 2001 N N . SER A 1 272 ? 2.312 25.577 -41.205 1.00 37.06 272 SER A N 1
ATOM 2002 C CA . SER A 1 272 ? 1.794 26.826 -40.601 1.00 37.06 272 SER A CA 1
ATOM 2003 C C . SER A 1 272 ? 0.398 26.848 -39.942 1.00 37.06 272 SER A C 1
ATOM 2005 O O . SER A 1 272 ? -0.625 26.870 -40.621 1.00 37.06 272 SER A O 1
ATOM 2007 N N . GLY A 1 273 ? 0.373 27.075 -38.625 1.00 23.56 273 GLY A N 1
ATOM 2008 C CA . GLY A 1 273 ? -0.803 27.567 -37.900 1.00 23.56 273 GLY A CA 1
ATOM 2009 C C . GLY A 1 273 ? -0.411 28.192 -36.561 1.00 23.56 273 GLY A C 1
ATOM 2010 O O . GLY A 1 273 ? -0.216 27.481 -35.581 1.00 23.56 273 GLY A O 1
ATOM 2011 N N . ARG A 1 274 ? -0.250 29.522 -36.536 1.00 31.92 274 ARG A N 1
ATOM 2012 C CA . ARG A 1 274 ? -0.127 30.342 -35.316 1.00 31.92 274 ARG A CA 1
ATOM 2013 C C . ARG A 1 274 ? -1.502 30.482 -34.671 1.00 31.92 274 ARG A C 1
ATOM 2015 O O . ARG A 1 274 ? -2.422 30.874 -35.376 1.00 31.92 274 ARG A O 1
ATOM 2022 N N . LEU A 1 275 ? -1.600 30.308 -33.355 1.00 23.16 275 LEU A N 1
ATOM 2023 C CA . LEU A 1 275 ? -2.681 30.871 -32.540 1.00 23.16 275 LEU A CA 1
ATOM 2024 C C . LEU A 1 275 ? -2.102 31.291 -31.179 1.00 23.16 275 LEU A C 1
ATOM 2026 O O . LEU A 1 275 ? -1.731 30.452 -30.364 1.00 23.16 275 LEU A O 1
ATOM 2030 N N . PHE A 1 276 ? -1.984 32.607 -30.986 1.00 29.84 276 PHE A N 1
ATOM 2031 C CA . PHE A 1 276 ? -1.914 33.247 -29.671 1.00 29.84 276 PHE A CA 1
ATOM 2032 C C . PHE A 1 276 ? -3.307 33.193 -29.027 1.00 29.84 276 PHE A C 1
ATOM 2034 O O . PHE A 1 276 ? -4.304 33.259 -29.748 1.00 29.84 276 PHE A O 1
ATOM 2041 N N . SER A 1 277 ? -3.389 33.172 -27.695 1.00 24.64 277 SER A N 1
ATOM 2042 C CA . SER A 1 277 ? -4.581 33.658 -26.996 1.00 24.64 277 SER A CA 1
ATOM 2043 C C . SER A 1 277 ? -4.209 34.655 -25.904 1.00 24.64 277 SER A C 1
ATOM 2045 O O . SER A 1 277 ? -3.212 34.478 -25.205 1.00 24.64 277 SER A O 1
ATOM 2047 N N . SER A 1 278 ? -5.055 35.683 -25.856 1.00 31.61 278 SER A N 1
ATOM 2048 C CA . SER A 1 278 ? -5.321 36.693 -24.825 1.00 31.61 278 SER A CA 1
ATOM 2049 C C . SER A 1 278 ? -5.159 36.244 -23.380 1.00 31.61 278 SER A C 1
ATOM 2051 O O . SER A 1 278 ? -5.595 35.103 -23.096 1.00 31.61 278 SER A O 1
#

Sequence (278 aa):
MVDRQFSAVVTLGNGRTLTGLSLYPENAWIQNRSLVYNRTISACNSTADLSALDGAVVVCHDTGSLFDQVEAVGQSTVGGAIFLSNESYSGFSFPGVVIGLKARILASWIPTLPTSVIGNTPLASEFNVISGTSMACPHASGVAALLKAAHPEWSPLAIGAGHVNPNGALDPGLVYDAAPRDYVNMLCGANYTRAQIAAITRVPPSAVDCSKPSADLNYPSFIVIFGPNATRGAAQQFSRTLTNVGALGTTASRWRPRGESTSRCGRRNWSSGRLFSS

InterPro domains:
  IPR000209 Peptidase S8/S53 domain [PF00082] (92-159)
  IPR023828 Peptidase S8, subtilisin, Ser-active site [PS00138] (132-142)
  IPR036852 Peptidase S8/S53 domain superfamily [G3DSA:3.40.50.200] (133-155)
  IPR036852 Peptidase S8/S53 domain superfamily [SSF52743] (61-174)
  IPR045051 Subtilisin-like protease [PTHR10795] (100-250)

Organism: NCBI:txid296719